Protein AF-A0A9N9NUX6-F1 (afdb_monomer_lite)

Organism: NCBI:txid1433469

Sequence (291 aa):
NVTDPDYLYHGVFEWDNCHKHFHFQHYGKFLFGQTAGHKVGFCLQTTWRYFNTEYTYLNTPYDTCAYQGISVGWGDDYVAGLGCQWIDITGLPAQTALLSDDLNPDGFLCEGSLVLNSSNAIQWELTNYTTSYGYPVSRAKCNFTKNWNSNNHDSINYILHNNLSFVTEPCTRGQSGPLRDCGFQVQNDIIECIPSENVTLGFYLEEYKQTPSVTVRICESSRALGGSTHCEYVYALAMTVVELSSTKSNPAKVTFQCPIARDNIESGGLYSILVAPTFIEDELVFVNIVK

Radius of gyration: 24.68 Å; chains: 1; bounding box: 58×43×76 Å

Structure (mmCIF, N/CA/C/O backbone):
data_AF-A0A9N9NUX6-F1
#
_entry.id   AF-A0A9N9NUX6-F1
#
loop_
_atom_site.group_PDB
_atom_site.id
_atom_site.type_symbol
_atom_site.label_atom_id
_atom_site.label_alt_id
_atom_site.label_comp_id
_atom_site.label_asym_id
_atom_site.label_entity_id
_atom_site.label_seq_id
_atom_site.pdbx_PDB_ins_code
_atom_site.Cartn_x
_atom_site.Cartn_y
_atom_site.Cartn_z
_atom_site.occupancy
_atom_site.B_iso_or_equiv
_atom_site.auth_seq_id
_atom_site.auth_comp_id
_atom_site.auth_asym_id
_atom_site.auth_atom_id
_atom_site.pdbx_PDB_model_num
ATOM 1 N N . ASN A 1 1 ? 8.714 7.221 -22.826 1.00 51.06 1 ASN A N 1
ATOM 2 C CA . ASN A 1 1 ? 7.696 8.275 -22.625 1.00 51.06 1 ASN A CA 1
ATOM 3 C C . ASN A 1 1 ? 6.388 7.754 -23.212 1.00 51.06 1 ASN A C 1
ATOM 5 O O . ASN A 1 1 ? 6.425 7.293 -24.338 1.00 51.06 1 ASN A O 1
ATOM 9 N N . VAL A 1 2 ? 5.262 7.762 -22.492 1.00 54.94 2 VAL A N 1
ATOM 10 C CA . VAL A 1 2 ? 3.976 7.209 -22.994 1.00 54.94 2 VAL A CA 1
ATOM 11 C C . VAL A 1 2 ? 3.448 7.966 -24.219 1.00 54.94 2 VAL A C 1
ATOM 13 O O . VAL A 1 2 ? 2.691 7.422 -25.011 1.00 54.94 2 VAL A O 1
ATOM 16 N N . THR A 1 3 ? 3.876 9.216 -24.405 1.00 53.50 3 THR A N 1
ATOM 17 C CA . THR A 1 3 ? 3.571 9.997 -25.616 1.00 53.50 3 THR A CA 1
ATOM 18 C C . THR A 1 3 ? 4.529 9.725 -26.775 1.00 53.50 3 THR A C 1
ATOM 20 O O . THR A 1 3 ? 4.290 10.206 -27.879 1.00 53.50 3 THR A O 1
ATOM 23 N N . ASP A 1 4 ? 5.594 8.952 -26.543 1.00 68.19 4 ASP A N 1
ATOM 24 C CA . ASP A 1 4 ? 6.479 8.472 -27.596 1.00 68.19 4 ASP A CA 1
ATOM 25 C C . ASP A 1 4 ? 5.887 7.175 -28.173 1.00 68.19 4 ASP A C 1
ATOM 27 O O . ASP A 1 4 ? 5.888 6.141 -27.489 1.00 68.19 4 ASP A O 1
ATOM 31 N N . PRO A 1 5 ? 5.339 7.217 -29.401 1.00 73.62 5 PRO A N 1
ATOM 32 C CA . PRO A 1 5 ? 4.668 6.072 -29.995 1.00 73.62 5 PRO A CA 1
ATOM 33 C C . PRO A 1 5 ? 5.595 4.859 -30.125 1.00 73.62 5 PRO A C 1
ATOM 35 O O . PRO A 1 5 ? 5.098 3.736 -30.074 1.00 73.62 5 PRO A O 1
ATOM 38 N N . ASP A 1 6 ? 6.916 5.048 -30.212 1.00 80.19 6 ASP A N 1
ATOM 39 C CA . ASP A 1 6 ? 7.863 3.939 -30.339 1.00 80.19 6 ASP A CA 1
ATOM 40 C C . ASP A 1 6 ? 7.809 3.021 -29.108 1.00 80.19 6 ASP A C 1
ATOM 42 O O . ASP A 1 6 ? 7.686 1.804 -29.238 1.00 80.19 6 ASP A O 1
ATOM 46 N N . TYR A 1 7 ? 7.790 3.583 -27.896 1.00 83.12 7 TYR A N 1
ATOM 47 C CA . TYR A 1 7 ? 7.717 2.781 -26.668 1.00 83.12 7 TYR A CA 1
ATOM 48 C C . TYR A 1 7 ? 6.388 2.019 -26.532 1.00 83.12 7 TYR A C 1
ATOM 50 O O . TYR A 1 7 ? 6.367 0.922 -25.967 1.00 83.12 7 TYR A O 1
ATOM 58 N N . LEU A 1 8 ? 5.289 2.572 -27.059 1.00 82.62 8 LEU A N 1
ATOM 59 C CA . LEU A 1 8 ? 3.995 1.884 -27.119 1.00 82.62 8 LEU A CA 1
ATOM 60 C C . LEU A 1 8 ? 4.019 0.735 -28.137 1.00 82.62 8 LEU A C 1
ATOM 62 O O . LEU A 1 8 ? 3.587 -0.369 -27.813 1.00 82.62 8 LEU A O 1
ATOM 66 N N . TYR A 1 9 ? 4.571 0.957 -29.336 1.00 86.25 9 TYR A N 1
ATOM 67 C CA . TYR A 1 9 ? 4.712 -0.089 -30.359 1.00 86.25 9 TYR A CA 1
ATOM 68 C C . TYR A 1 9 ? 5.601 -1.248 -29.909 1.00 86.25 9 TYR A C 1
ATOM 70 O O . TYR A 1 9 ? 5.401 -2.381 -30.342 1.00 86.25 9 TYR A O 1
ATOM 78 N N . HIS A 1 10 ? 6.563 -0.974 -29.030 1.00 91.50 10 HIS A N 1
ATOM 79 C CA . HIS A 1 10 ? 7.461 -1.980 -28.476 1.00 91.50 10 HIS A CA 1
ATOM 80 C C . HIS A 1 10 ? 6.936 -2.666 -27.208 1.00 91.50 10 HIS A C 1
ATOM 82 O O . HIS A 1 10 ? 7.640 -3.505 -26.649 1.00 91.50 10 HIS A O 1
ATOM 88 N N . GLY A 1 11 ? 5.707 -2.363 -26.775 1.00 89.19 11 GLY A N 1
ATOM 89 C CA . GLY A 1 11 ? 5.056 -3.045 -25.653 1.00 89.19 11 GLY A CA 1
ATOM 90 C C . GLY A 1 11 ? 5.678 -2.739 -24.289 1.00 89.19 11 GLY A C 1
ATOM 91 O O . GLY A 1 11 ? 5.511 -3.518 -23.360 1.00 89.19 11 GLY A O 1
ATOM 92 N N . VAL A 1 12 ? 6.408 -1.625 -24.162 1.00 90.75 12 VAL A N 1
ATOM 93 C CA . VAL A 1 12 ? 7.060 -1.223 -22.902 1.00 90.75 12 VAL A CA 1
ATOM 94 C C . VAL A 1 12 ? 6.056 -0.615 -21.919 1.00 90.75 12 VAL A C 1
ATOM 96 O O . VAL A 1 12 ? 6.235 -0.704 -20.705 1.00 90.75 12 VAL A O 1
ATOM 99 N N . PHE A 1 13 ? 4.995 0.004 -22.441 1.00 90.88 13 PHE A N 1
ATOM 100 C CA . PHE A 1 13 ? 3.905 0.556 -21.646 1.00 90.88 13 PHE A CA 1
ATOM 101 C C . PHE A 1 13 ? 2.611 -0.220 -21.870 1.00 90.88 13 PHE A C 1
ATOM 103 O O . PHE A 1 13 ? 2.234 -0.491 -23.009 1.00 90.88 13 PHE A O 1
ATOM 110 N N . GLU A 1 14 ? 1.886 -0.489 -20.788 1.00 89.38 14 GLU A N 1
ATOM 111 C CA . GLU A 1 14 ? 0.564 -1.120 -20.829 1.00 89.38 14 GLU A CA 1
ATOM 112 C C . GLU A 1 14 ? -0.450 -0.332 -20.007 1.00 89.38 14 GLU A C 1
ATOM 114 O O . GLU A 1 14 ? -0.099 0.307 -19.018 1.00 89.38 14 GLU A O 1
ATOM 119 N N . TRP A 1 15 ? -1.714 -0.347 -20.430 1.00 88.00 15 TRP A N 1
ATOM 120 C CA . TRP A 1 15 ? -2.787 0.315 -19.697 1.00 88.00 15 TRP A CA 1
ATOM 121 C C . TRP A 1 15 ? -3.126 -0.455 -18.421 1.00 88.00 15 TRP A C 1
ATOM 123 O O . TRP A 1 15 ? -3.526 -1.618 -18.488 1.00 88.00 15 TRP A O 1
ATOM 133 N N . ASP A 1 16 ? -3.043 0.218 -17.276 1.00 85.44 16 ASP A N 1
ATOM 134 C CA . ASP A 1 16 ? -3.438 -0.351 -15.999 1.00 85.44 16 ASP A CA 1
ATOM 135 C C . ASP A 1 16 ? -4.881 0.026 -15.643 1.00 85.44 16 ASP A C 1
ATOM 137 O O . ASP A 1 16 ? -5.254 1.194 -15.482 1.00 85.44 16 ASP A O 1
ATOM 141 N N . ASN A 1 17 ? -5.722 -0.996 -15.491 1.00 82.81 17 ASN A N 1
ATOM 142 C CA . ASN A 1 17 ? -7.134 -0.808 -15.178 1.00 82.81 17 ASN A CA 1
ATOM 143 C C . ASN A 1 17 ? -7.382 -0.372 -13.732 1.00 82.81 17 ASN A C 1
ATOM 145 O O . ASN A 1 17 ? -8.470 0.142 -13.461 1.00 82.81 17 ASN A O 1
ATOM 149 N N . CYS A 1 18 ? -6.423 -0.566 -12.829 1.00 82.00 18 CYS A N 1
ATOM 150 C CA . CYS A 1 18 ? -6.548 -0.192 -11.425 1.00 82.00 18 CYS A CA 1
ATOM 151 C C . CYS A 1 18 ? -6.360 1.320 -11.241 1.00 82.00 18 CYS A C 1
ATOM 153 O O . CYS A 1 18 ? -7.211 1.987 -10.657 1.00 82.00 18 CYS A O 1
ATOM 155 N N . HIS A 1 19 ? -5.309 1.881 -11.838 1.00 83.31 19 HIS A N 1
ATOM 156 C CA . HIS A 1 19 ? -4.936 3.289 -11.712 1.00 83.31 19 HIS A CA 1
ATOM 157 C C . HIS A 1 19 ? -5.377 4.169 -12.886 1.00 83.31 19 HIS A C 1
ATOM 159 O O . HIS A 1 19 ? -5.198 5.386 -12.840 1.00 83.31 19 HIS A O 1
ATOM 165 N N . LYS A 1 20 ? -5.979 3.575 -13.925 1.00 88.44 20 LYS A N 1
ATOM 166 C CA . LYS A 1 20 ? -6.542 4.280 -15.089 1.00 88.44 20 LYS A CA 1
ATOM 167 C C . LYS A 1 20 ? -5.509 5.142 -15.827 1.00 88.44 20 LYS A C 1
ATOM 169 O O . LYS A 1 20 ? -5.809 6.261 -16.241 1.00 88.44 20 LYS A O 1
ATOM 174 N N . HIS A 1 21 ? -4.298 4.615 -15.993 1.00 88.56 21 HIS A N 1
ATOM 175 C CA . HIS A 1 21 ? -3.239 5.214 -16.805 1.00 88.56 21 HIS A CA 1
ATOM 176 C C . HIS A 1 21 ? -2.237 4.147 -17.275 1.00 88.56 21 HIS A C 1
ATOM 178 O O . HIS A 1 21 ? -2.283 3.001 -16.834 1.00 88.56 21 HIS A O 1
ATOM 184 N N . PHE A 1 22 ? -1.337 4.507 -18.192 1.00 89.81 22 PHE A N 1
ATOM 185 C CA . PHE A 1 22 ? -0.298 3.595 -18.680 1.00 89.81 22 PHE A CA 1
ATOM 186 C C . PHE A 1 22 ? 0.820 3.398 -17.656 1.00 89.81 22 PHE A C 1
ATOM 188 O O . PHE A 1 22 ? 1.251 4.350 -17.014 1.00 89.81 22 PHE A O 1
ATOM 195 N N . HIS A 1 23 ? 1.338 2.182 -17.557 1.00 91.25 23 HIS A N 1
ATOM 196 C CA . HIS A 1 23 ? 2.469 1.807 -16.715 1.00 91.25 23 HIS A CA 1
ATOM 197 C C . HIS A 1 23 ? 3.624 1.314 -17.563 1.00 91.25 23 HIS A C 1
ATOM 199 O O . HIS A 1 23 ? 3.423 0.484 -18.448 1.00 91.25 23 HIS A O 1
ATOM 205 N N . PHE A 1 24 ? 4.823 1.792 -17.249 1.00 91.69 24 PHE A N 1
ATOM 206 C CA . PHE A 1 24 ? 6.077 1.195 -17.674 1.00 91.69 24 PHE A CA 1
ATOM 207 C C . PHE A 1 24 ? 6.201 -0.184 -17.029 1.00 91.69 24 PHE A C 1
ATOM 209 O O . PHE A 1 24 ? 6.221 -0.281 -15.803 1.00 91.69 24 PHE A O 1
ATOM 216 N N . GLN A 1 25 ? 6.255 -1.238 -17.835 1.00 90.75 25 GLN A N 1
ATOM 217 C CA . GLN A 1 25 ? 6.406 -2.612 -17.356 1.00 90.75 25 GLN A CA 1
ATOM 218 C C . GLN A 1 25 ? 7.870 -2.929 -17.043 1.00 90.75 25 GLN A C 1
ATOM 220 O O . GLN A 1 25 ? 8.772 -2.238 -17.509 1.00 90.75 25 GLN A O 1
ATOM 225 N N . HIS A 1 26 ? 8.116 -3.993 -16.275 1.00 90.12 26 HIS A N 1
ATOM 226 C CA . HIS A 1 26 ? 9.471 -4.412 -15.880 1.00 90.12 26 HIS A CA 1
ATOM 227 C C . HIS A 1 26 ? 10.230 -3.360 -15.050 1.00 90.12 26 HIS A C 1
ATOM 229 O O . HIS A 1 26 ? 11.461 -3.306 -15.066 1.00 90.12 26 HIS A O 1
ATOM 235 N N . TYR A 1 27 ? 9.494 -2.512 -14.325 1.00 90.69 27 TYR A N 1
ATOM 236 C CA . TYR A 1 27 ? 10.073 -1.461 -13.491 1.00 90.69 27 TYR A CA 1
ATOM 237 C C . TYR A 1 27 ? 10.791 -2.037 -12.273 1.00 90.69 27 TYR A C 1
ATOM 239 O O . TYR A 1 27 ? 11.891 -1.612 -11.938 1.00 90.69 27 TYR A O 1
ATOM 247 N N . GLY A 1 28 ? 10.170 -3.014 -11.615 1.00 91.00 28 GLY A N 1
ATOM 248 C CA . GLY A 1 28 ? 10.716 -3.615 -10.413 1.00 91.00 28 GLY A CA 1
ATOM 249 C C . GLY A 1 28 ? 10.040 -4.928 -10.055 1.00 91.00 28 GLY A C 1
ATOM 250 O O . GLY A 1 28 ? 8.954 -5.253 -10.543 1.00 91.00 28 GLY A O 1
ATOM 251 N N . LYS A 1 29 ? 10.706 -5.686 -9.194 1.00 91.81 29 LYS A N 1
ATOM 252 C CA . LYS A 1 29 ? 10.248 -6.957 -8.653 1.00 91.81 29 LYS A CA 1
ATOM 253 C C . LYS A 1 29 ? 10.302 -6.882 -7.135 1.00 91.81 29 LYS A C 1
ATOM 255 O O . LYS A 1 29 ? 11.351 -6.606 -6.574 1.00 91.81 29 LYS A O 1
ATOM 260 N N . PHE A 1 30 ? 9.182 -7.175 -6.488 1.00 92.38 30 PHE A N 1
ATOM 261 C CA . PHE A 1 30 ? 9.053 -7.162 -5.031 1.00 92.38 30 PHE A CA 1
ATOM 262 C C . PHE A 1 30 ? 8.797 -8.582 -4.539 1.00 92.38 30 PHE A C 1
ATOM 264 O O . PHE A 1 30 ? 7.998 -9.306 -5.141 1.00 92.38 30 PHE A O 1
ATOM 271 N N . LEU A 1 31 ? 9.484 -8.999 -3.478 1.00 94.38 31 LEU A N 1
ATOM 272 C CA . LEU A 1 31 ? 9.431 -10.367 -2.969 1.00 94.38 31 LEU A CA 1
ATOM 273 C C . LEU A 1 31 ? 9.352 -10.399 -1.448 1.00 94.38 31 LEU A C 1
ATOM 275 O O . LEU A 1 31 ? 10.062 -9.665 -0.772 1.00 94.38 31 LEU A O 1
ATOM 279 N N . PHE A 1 32 ? 8.548 -11.320 -0.920 1.00 95.38 32 PHE A N 1
ATOM 280 C CA . PHE A 1 32 ? 8.656 -11.793 0.456 1.00 95.38 32 PHE A CA 1
ATOM 281 C C . PHE A 1 32 ? 9.041 -13.274 0.432 1.00 95.38 32 PHE A C 1
ATOM 283 O O . PHE A 1 32 ? 8.224 -14.149 0.132 1.00 95.38 32 PHE A O 1
ATOM 290 N N . GLY A 1 33 ? 10.316 -13.569 0.684 1.00 94.94 33 GLY A N 1
ATOM 291 C CA . GLY A 1 33 ? 10.898 -14.877 0.406 1.00 94.94 33 GLY A CA 1
ATOM 292 C C . GLY A 1 33 ? 10.730 -15.233 -1.073 1.00 94.94 33 GLY A C 1
ATOM 293 O O . GLY A 1 33 ? 11.305 -14.584 -1.939 1.00 94.94 33 GLY A O 1
ATOM 294 N N . GLN A 1 34 ? 9.915 -16.250 -1.358 1.00 93.00 34 GLN A N 1
ATOM 295 C CA . GLN A 1 34 ? 9.610 -16.689 -2.727 1.00 93.00 34 GLN A CA 1
ATOM 296 C C . GLN A 1 34 ? 8.271 -16.150 -3.255 1.00 93.00 34 GLN A C 1
ATOM 298 O O . GLN A 1 34 ? 7.921 -16.404 -4.408 1.00 93.00 34 GLN A O 1
ATOM 303 N N . THR A 1 35 ? 7.512 -15.431 -2.427 1.00 93.94 35 THR A N 1
ATOM 304 C CA . THR A 1 35 ? 6.205 -14.887 -2.794 1.00 93.94 35 THR A CA 1
ATOM 305 C C . THR A 1 35 ? 6.390 -13.583 -3.554 1.00 93.94 35 THR A C 1
ATOM 307 O O . THR A 1 35 ? 6.938 -12.622 -3.016 1.00 93.94 35 THR A O 1
ATOM 310 N N . ALA A 1 36 ? 5.939 -13.553 -4.808 1.00 91.75 36 ALA A N 1
ATOM 311 C CA . ALA A 1 36 ? 6.022 -12.377 -5.665 1.00 91.75 36 ALA A CA 1
ATOM 312 C C . ALA A 1 36 ? 4.922 -11.360 -5.359 1.00 91.75 36 ALA A C 1
ATOM 314 O O . ALA A 1 36 ? 3.764 -11.715 -5.138 1.00 91.75 36 ALA A O 1
ATOM 315 N N . GLY A 1 37 ? 5.303 -10.087 -5.386 1.00 87.81 37 GLY A N 1
ATOM 316 C CA . GLY A 1 37 ? 4.381 -8.970 -5.325 1.00 87.81 37 GLY A CA 1
ATOM 317 C C . GLY A 1 37 ? 3.526 -8.833 -6.575 1.00 87.81 37 GLY A C 1
ATOM 318 O O . GLY A 1 37 ? 3.927 -9.163 -7.692 1.00 87.81 37 GLY A O 1
ATOM 319 N N . HIS A 1 38 ? 2.339 -8.294 -6.359 1.00 77.50 38 HIS A N 1
ATOM 320 C CA . HIS A 1 38 ? 1.463 -7.761 -7.377 1.00 77.50 38 HIS A CA 1
ATOM 321 C C . HIS A 1 38 ? 1.889 -6.313 -7.681 1.00 77.50 38 HIS A C 1
ATOM 323 O O . HIS A 1 38 ? 2.152 -5.551 -6.748 1.00 77.50 38 HIS A O 1
ATOM 329 N N . LYS A 1 39 ? 1.931 -5.956 -8.977 1.00 69.88 39 LYS A N 1
ATOM 330 C CA . LYS A 1 39 ? 2.459 -4.706 -9.583 1.00 69.88 39 LYS A CA 1
ATOM 331 C C . LYS A 1 39 ? 3.966 -4.699 -9.849 1.00 69.88 39 LYS A C 1
ATOM 333 O O . LYS A 1 39 ? 4.785 -4.345 -9.010 1.00 69.88 39 LYS A O 1
ATOM 338 N N . VAL A 1 40 ? 4.292 -5.032 -11.094 1.00 70.00 40 VAL A N 1
ATOM 339 C CA . VAL A 1 40 ? 5.639 -4.938 -11.687 1.00 70.00 40 VAL A CA 1
ATOM 340 C C . VAL A 1 40 ? 5.780 -3.740 -12.636 1.00 70.00 40 VAL A C 1
ATOM 342 O O . VAL A 1 40 ? 6.860 -3.492 -13.176 1.00 70.00 40 VAL A O 1
ATOM 345 N N . GLY A 1 41 ? 4.680 -3.008 -12.849 1.00 77.75 41 GLY A N 1
ATOM 346 C CA . GLY A 1 41 ? 4.607 -1.842 -13.716 1.00 77.75 41 GLY A CA 1
ATOM 347 C C . GLY A 1 41 ? 4.169 -0.588 -12.965 1.0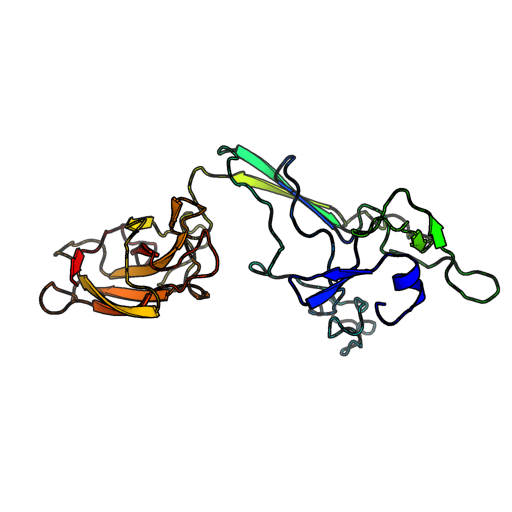0 77.75 41 GLY A C 1
ATOM 348 O O . GLY A 1 41 ? 3.333 -0.652 -12.063 1.00 77.75 41 GLY A O 1
ATOM 349 N N . PHE A 1 42 ? 4.770 0.543 -13.326 1.00 87.44 42 PHE A N 1
ATOM 350 C CA . PHE A 1 42 ? 4.582 1.824 -12.648 1.00 87.44 42 PHE A CA 1
ATOM 351 C C . PHE A 1 42 ? 4.453 2.948 -13.664 1.00 87.44 42 PHE A C 1
ATOM 353 O O . PHE A 1 42 ? 5.048 2.912 -14.740 1.00 87.44 42 PHE A O 1
ATOM 360 N N . CYS A 1 43 ? 3.673 3.966 -13.329 1.00 90.38 43 CYS A N 1
ATOM 361 C CA . CYS A 1 43 ? 3.816 5.241 -14.007 1.00 90.38 43 CYS A CA 1
ATOM 362 C C . CYS A 1 43 ? 5.156 5.856 -13.589 1.00 90.38 43 CYS A C 1
ATOM 364 O O . CYS A 1 43 ? 5.434 5.894 -12.399 1.00 90.38 43 CYS A O 1
ATOM 366 N N . LEU A 1 44 ? 5.965 6.323 -14.540 1.00 91.75 44 LEU A N 1
ATOM 367 C CA . LEU A 1 44 ? 7.201 7.039 -14.220 1.00 91.75 44 LEU A CA 1
ATOM 368 C C . LEU A 1 44 ? 6.881 8.519 -14.025 1.00 91.75 44 LEU A C 1
ATOM 370 O O . LEU A 1 44 ? 6.629 9.222 -15.010 1.00 91.75 44 LEU A O 1
ATOM 374 N N . GLN A 1 45 ? 6.878 8.976 -12.779 1.00 91.19 45 GLN A N 1
ATOM 375 C CA . GLN A 1 45 ? 6.611 10.362 -12.412 1.00 91.19 45 GLN A CA 1
ATOM 376 C C . GLN A 1 45 ? 7.764 10.939 -11.583 1.00 91.19 45 GLN A C 1
ATOM 378 O O . GLN A 1 45 ? 8.412 10.274 -10.791 1.00 91.19 45 GLN A O 1
ATOM 383 N N . THR A 1 46 ? 8.015 12.230 -11.724 1.00 91.81 46 THR A N 1
ATOM 384 C CA . THR A 1 46 ? 8.893 12.974 -10.828 1.00 91.81 46 THR A CA 1
ATOM 385 C C . THR A 1 46 ? 8.073 13.512 -9.650 1.00 91.81 46 THR A C 1
ATOM 387 O O . THR A 1 46 ? 7.300 14.457 -9.826 1.00 91.81 46 THR A O 1
ATOM 390 N N . THR A 1 47 ? 8.245 12.955 -8.447 1.00 91.00 47 THR A N 1
ATOM 391 C CA . THR A 1 47 ? 7.477 13.348 -7.247 1.00 91.00 47 THR A CA 1
ATOM 392 C C . THR A 1 47 ? 8.295 14.143 -6.234 1.00 91.00 47 THR A C 1
ATOM 394 O O . THR A 1 47 ? 7.822 15.165 -5.738 1.00 91.00 47 THR A O 1
ATOM 397 N N . TRP A 1 48 ? 9.526 13.715 -5.929 1.00 90.38 48 TRP A N 1
ATOM 398 C CA . TRP A 1 48 ? 10.342 14.325 -4.873 1.00 90.38 48 TRP A CA 1
ATOM 399 C C . TRP A 1 48 ? 11.749 14.656 -5.336 1.00 90.38 48 TRP A C 1
ATOM 401 O O . TRP A 1 48 ? 12.392 13.907 -6.067 1.00 90.38 48 TRP A 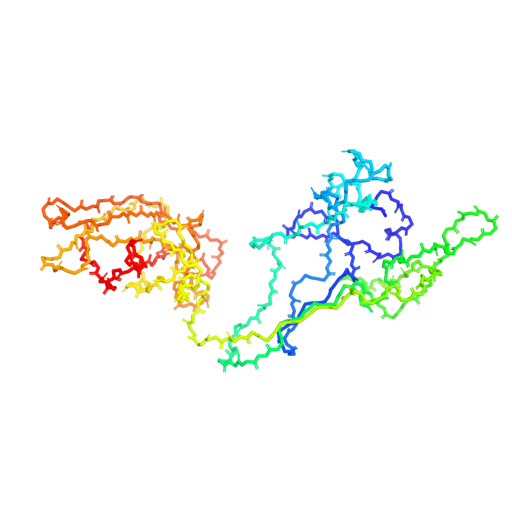O 1
ATOM 411 N N . ARG A 1 49 ? 12.241 15.815 -4.894 1.00 91.62 49 ARG A N 1
ATOM 412 C CA . ARG A 1 49 ? 13.579 16.295 -5.228 1.00 91.62 49 ARG A CA 1
ATOM 413 C C . ARG A 1 49 ? 14.566 15.890 -4.141 1.00 91.62 49 ARG A C 1
ATOM 415 O O . ARG A 1 49 ? 14.604 16.511 -3.082 1.00 91.62 49 ARG A O 1
ATOM 422 N N . TYR A 1 50 ? 15.389 14.892 -4.433 1.00 91.38 50 TYR A N 1
ATOM 423 C CA . TYR A 1 50 ? 16.371 14.354 -3.489 1.00 91.38 50 TYR A CA 1
ATOM 424 C C . TYR A 1 50 ? 17.695 15.113 -3.481 1.00 91.38 50 TYR A C 1
ATOM 426 O O . TYR A 1 50 ? 18.377 15.170 -2.460 1.00 91.38 50 TYR A O 1
ATOM 434 N N . PHE A 1 51 ? 18.049 15.742 -4.602 1.00 91.75 51 PHE A N 1
ATOM 435 C CA . PHE A 1 51 ? 19.291 16.493 -4.736 1.00 91.75 51 PHE A CA 1
ATOM 436 C C . PHE A 1 51 ? 19.010 17.972 -4.977 1.00 91.75 51 PHE A C 1
ATOM 438 O O . PHE A 1 51 ? 18.206 18.341 -5.826 1.00 91.75 51 PHE A O 1
ATOM 445 N N . ASN A 1 52 ? 19.719 18.844 -4.266 1.00 87.69 52 ASN A N 1
ATOM 446 C CA . ASN A 1 52 ? 19.647 20.286 -4.480 1.00 87.69 52 ASN A CA 1
ATOM 447 C C . ASN A 1 52 ? 20.986 20.802 -5.011 1.00 87.69 52 ASN A C 1
ATOM 449 O O . ASN A 1 52 ? 21.779 21.372 -4.266 1.00 87.69 52 ASN A O 1
ATOM 453 N N . THR A 1 53 ? 21.243 20.547 -6.294 1.00 89.56 53 THR A N 1
ATOM 454 C CA . THR A 1 53 ? 22.458 20.986 -6.997 1.00 89.56 53 THR A CA 1
ATOM 455 C C . THR A 1 53 ? 22.096 21.870 -8.186 1.00 89.56 53 THR A C 1
ATOM 457 O O . THR A 1 53 ? 20.943 21.897 -8.612 1.00 89.56 53 THR A O 1
ATOM 460 N N . GLU A 1 54 ? 23.083 22.556 -8.762 1.00 89.00 54 GLU A N 1
ATOM 461 C CA . GLU A 1 54 ? 22.924 23.339 -9.999 1.00 89.00 54 GLU A CA 1
ATOM 462 C C . GLU A 1 54 ? 22.481 22.502 -11.215 1.00 89.00 54 GLU A C 1
ATOM 464 O O . GLU A 1 54 ? 21.925 23.050 -12.163 1.00 89.00 54 GLU A O 1
ATOM 469 N N . TYR A 1 55 ? 22.666 21.179 -11.165 1.00 86.31 55 TYR A N 1
ATOM 470 C CA . TYR A 1 55 ? 22.229 20.234 -12.197 1.00 86.31 55 TYR A CA 1
ATOM 471 C C . TYR A 1 55 ? 20.817 19.684 -11.955 1.00 86.31 55 TYR A C 1
ATOM 473 O O . TYR A 1 55 ? 20.281 18.978 -12.809 1.00 86.31 55 TYR A O 1
ATOM 481 N N . THR A 1 56 ? 20.199 20.003 -10.812 1.00 91.12 56 THR A N 1
ATOM 482 C CA . THR A 1 56 ? 18.833 19.581 -10.492 1.00 91.12 56 THR A CA 1
ATOM 483 C C . THR A 1 56 ? 17.859 20.726 -10.743 1.00 91.12 56 THR A C 1
ATOM 485 O O . THR A 1 56 ? 17.691 21.613 -9.900 1.00 91.12 56 THR A O 1
ATOM 488 N N . TYR A 1 57 ? 17.174 20.690 -11.886 1.00 88.38 57 TYR A N 1
ATOM 489 C CA . TYR A 1 57 ? 16.132 21.664 -12.209 1.00 88.38 57 TYR A CA 1
ATOM 490 C C . TYR A 1 57 ? 15.027 21.689 -11.141 1.00 88.38 57 TYR A C 1
ATOM 492 O O . TYR A 1 57 ? 14.668 20.660 -10.566 1.00 88.38 57 TYR A O 1
ATOM 500 N N . LEU A 1 58 ? 14.492 22.885 -10.872 1.00 89.12 58 LEU A N 1
ATOM 501 C CA . LEU A 1 58 ? 13.412 23.102 -9.898 1.00 89.12 58 LEU A CA 1
ATOM 502 C C . LEU A 1 58 ? 12.042 22.655 -10.415 1.00 89.12 58 LEU A C 1
ATOM 504 O O . LEU A 1 58 ? 11.120 22.469 -9.628 1.00 89.12 58 LEU A O 1
ATOM 508 N N . ASN A 1 59 ? 11.915 22.507 -11.727 1.00 89.38 59 ASN A N 1
ATOM 509 C CA . ASN A 1 59 ? 10.722 22.054 -12.411 1.00 89.38 59 ASN A CA 1
ATOM 510 C C . ASN A 1 59 ? 11.028 20.799 -13.232 1.00 89.38 59 ASN A C 1
ATOM 512 O O . ASN A 1 59 ? 12.155 20.561 -13.666 1.00 89.38 59 ASN A O 1
ATOM 516 N N . THR A 1 60 ? 9.986 20.014 -13.457 1.00 89.94 60 THR A N 1
ATOM 517 C CA . THR A 1 60 ? 10.015 18.766 -14.214 1.00 89.94 60 THR A CA 1
ATOM 518 C C . THR A 1 60 ? 8.843 18.776 -15.195 1.00 89.94 60 THR A C 1
ATOM 520 O O . THR A 1 60 ? 7.765 19.242 -14.830 1.00 89.94 60 THR A O 1
ATOM 523 N N . PRO A 1 61 ? 9.016 18.289 -16.433 1.00 89.00 61 PRO A N 1
ATOM 524 C CA . PRO A 1 61 ? 7.892 18.050 -17.333 1.00 89.00 61 PRO A CA 1
ATOM 525 C C . PRO A 1 61 ? 7.140 16.749 -17.002 1.00 89.00 61 PRO A C 1
ATOM 527 O O . PRO A 1 61 ? 6.088 16.499 -17.576 1.00 89.00 61 PRO A O 1
ATOM 530 N N . TYR A 1 62 ? 7.693 15.911 -16.120 1.00 91.69 62 TYR A N 1
ATOM 531 C CA . TYR A 1 62 ? 7.169 14.596 -15.752 1.00 91.69 62 TYR A CA 1
ATOM 532 C C . TYR A 1 62 ? 6.407 14.627 -14.420 1.00 91.69 62 TYR A C 1
ATOM 534 O O . TYR A 1 62 ? 6.619 13.785 -13.557 1.00 91.69 62 TYR A O 1
ATOM 542 N N . ASP A 1 63 ? 5.587 15.646 -14.185 1.00 87.88 63 ASP A N 1
ATOM 543 C CA . ASP A 1 63 ? 4.829 15.824 -12.936 1.00 87.88 63 ASP A CA 1
ATOM 544 C C . ASP A 1 63 ? 3.503 15.039 -12.901 1.00 87.88 63 ASP A C 1
ATOM 546 O O . ASP A 1 63 ? 2.799 15.055 -11.892 1.00 87.88 63 ASP A O 1
ATOM 550 N N . THR A 1 64 ? 3.161 14.336 -13.987 1.00 88.31 64 THR A N 1
ATOM 551 C CA . THR A 1 64 ? 1.957 13.505 -14.108 1.00 88.31 64 THR A CA 1
ATOM 552 C C . THR A 1 64 ? 2.219 12.237 -14.922 1.00 88.31 64 THR A C 1
ATOM 554 O O . THR A 1 64 ? 3.132 12.173 -15.744 1.00 88.31 64 THR A O 1
ATOM 557 N N . CYS A 1 65 ? 1.323 11.256 -14.809 1.00 88.44 65 CYS A N 1
ATOM 558 C CA . CYS A 1 65 ? 1.371 10.02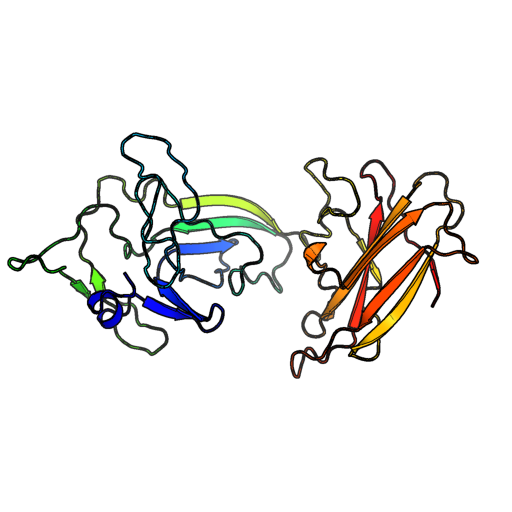5 -15.605 1.00 88.44 65 CYS A CA 1
ATOM 559 C C . CYS A 1 65 ? 1.025 10.181 -17.092 1.00 88.44 65 CYS A C 1
ATOM 561 O O . CYS A 1 65 ? 1.101 9.199 -17.836 1.00 88.44 65 CYS A O 1
ATOM 563 N N . ALA A 1 66 ? 0.642 11.383 -17.537 1.00 85.75 66 ALA A N 1
ATOM 564 C CA . ALA A 1 66 ? 0.364 11.664 -18.944 1.00 85.75 66 ALA A CA 1
ATOM 565 C C . ALA A 1 66 ? 1.653 11.803 -19.770 1.00 85.75 66 ALA A C 1
ATOM 567 O O . ALA A 1 66 ? 1.682 11.421 -20.939 1.00 85.75 66 ALA A O 1
ATOM 568 N N . TYR A 1 67 ? 2.723 12.314 -19.156 1.00 87.38 67 TYR A N 1
ATOM 569 C CA . TYR A 1 67 ? 4.034 12.482 -19.774 1.00 87.38 67 TYR A CA 1
ATOM 570 C C . TYR A 1 67 ? 5.092 11.920 -18.828 1.00 87.38 67 TYR A C 1
ATOM 572 O O . TYR A 1 67 ? 5.500 12.574 -17.877 1.00 87.38 67 TYR A O 1
ATOM 580 N N . GLN A 1 68 ? 5.491 10.671 -19.067 1.00 90.94 68 GLN A N 1
ATOM 581 C CA . GLN A 1 68 ? 6.240 9.895 -18.079 1.00 90.94 68 GLN A CA 1
ATOM 582 C C . GLN A 1 68 ? 7.753 9.964 -18.253 1.00 90.94 68 GLN A C 1
ATOM 584 O O . GLN A 1 68 ? 8.273 9.852 -19.371 1.00 90.94 68 GLN A O 1
ATOM 589 N N . GLY A 1 69 ? 8.431 10.059 -17.115 1.00 91.12 69 GLY A N 1
ATOM 590 C CA . GLY A 1 69 ? 9.875 10.089 -16.946 1.00 91.12 69 GLY A CA 1
ATOM 591 C C . GLY A 1 69 ? 10.241 10.476 -15.513 1.00 91.12 69 GLY A C 1
ATOM 592 O O . GLY A 1 69 ? 9.393 10.901 -14.737 1.00 91.12 69 GLY A O 1
ATOM 593 N N . ILE A 1 70 ? 11.519 10.341 -15.168 1.00 91.81 70 ILE A N 1
ATOM 594 C CA . ILE A 1 70 ? 12.057 10.788 -13.880 1.00 91.81 70 ILE A CA 1
ATOM 595 C C . ILE A 1 70 ? 13.172 11.785 -14.184 1.00 91.81 70 ILE A C 1
ATOM 597 O O . ILE A 1 70 ? 14.091 11.501 -14.956 1.00 91.81 70 ILE A O 1
ATOM 601 N N . SER A 1 71 ? 13.067 12.991 -13.634 1.00 92.31 71 SER A N 1
ATOM 602 C CA . SER A 1 71 ? 14.055 14.048 -13.845 1.00 92.31 71 SER A CA 1
ATOM 603 C C . SER A 1 71 ? 15.336 13.785 -13.061 1.00 92.31 71 SER A C 1
ATOM 605 O O . SER A 1 71 ? 15.311 13.315 -11.927 1.00 92.31 71 SER A O 1
ATOM 607 N N . VAL A 1 72 ? 16.476 14.170 -13.641 1.00 91.00 72 VAL A N 1
ATOM 608 C CA . VAL A 1 72 ? 17.783 14.087 -12.974 1.00 91.00 72 VAL A CA 1
ATOM 609 C C . VAL A 1 72 ? 17.739 14.825 -11.634 1.00 91.00 72 VAL A C 1
ATOM 611 O O . VAL A 1 72 ? 17.342 15.987 -11.577 1.00 91.00 72 VAL A O 1
ATOM 614 N N . GLY A 1 73 ? 18.159 14.147 -10.564 1.00 91.81 73 GLY A N 1
ATOM 615 C CA . GLY A 1 73 ? 18.186 14.690 -9.203 1.00 91.81 73 GLY A CA 1
ATOM 616 C C . GLY A 1 73 ? 16.861 14.583 -8.431 1.00 91.81 73 GLY A C 1
ATOM 617 O O . GLY A 1 73 ? 16.786 15.046 -7.289 1.00 91.81 73 GLY A O 1
ATOM 618 N N . TRP A 1 74 ? 15.844 13.968 -9.033 1.00 93.75 74 TRP A N 1
ATOM 619 C CA . TRP A 1 74 ? 14.554 13.658 -8.423 1.00 93.75 74 TRP A CA 1
ATOM 620 C C . TRP A 1 74 ? 14.329 12.142 -8.343 1.00 93.75 74 TRP A C 1
ATOM 622 O O . TRP A 1 74 ? 15.118 11.370 -8.884 1.00 93.75 74 TRP A O 1
ATOM 632 N N . GLY A 1 75 ? 13.257 11.726 -7.672 1.00 91.88 75 GLY A N 1
ATOM 633 C CA . GLY A 1 75 ? 12.772 10.350 -7.678 1.00 91.88 75 GLY A CA 1
ATOM 634 C C . GLY A 1 75 ? 11.252 10.262 -7.774 1.00 91.88 75 GLY A C 1
ATOM 635 O O . GLY A 1 75 ? 10.555 11.286 -7.775 1.00 91.88 75 GLY A O 1
ATOM 636 N N . ASP A 1 76 ? 10.798 9.020 -7.898 1.00 91.50 76 ASP A N 1
ATOM 637 C CA . ASP A 1 76 ? 9.409 8.605 -8.072 1.00 91.50 76 ASP A CA 1
ATOM 638 C C . ASP A 1 76 ? 8.969 7.778 -6.858 1.00 91.50 76 ASP A C 1
ATOM 640 O O . ASP A 1 76 ? 9.338 6.610 -6.711 1.00 91.50 76 ASP A O 1
ATOM 644 N N . ASP A 1 77 ? 8.236 8.408 -5.948 1.00 88.25 77 ASP A N 1
ATOM 645 C CA . ASP A 1 77 ? 7.890 7.830 -4.657 1.00 88.25 77 ASP A CA 1
ATOM 646 C C . ASP A 1 77 ? 6.475 7.273 -4.687 1.00 88.25 77 ASP A C 1
ATOM 648 O O . ASP A 1 77 ? 5.481 8.004 -4.745 1.00 88.25 77 ASP A O 1
ATOM 652 N N . TYR A 1 78 ? 6.390 5.959 -4.525 1.00 83.69 78 TYR A N 1
ATOM 653 C CA . TYR A 1 78 ? 5.133 5.256 -4.340 1.00 83.69 78 TYR A CA 1
ATOM 654 C C . TYR A 1 78 ? 4.900 5.000 -2.852 1.00 83.69 78 TYR A C 1
ATOM 656 O O . TYR A 1 78 ? 5.625 4.239 -2.213 1.00 83.69 78 TYR A O 1
ATOM 664 N N . VAL A 1 79 ? 3.877 5.646 -2.295 1.00 77.25 79 VAL A N 1
ATOM 665 C CA . VAL A 1 79 ? 3.507 5.502 -0.881 1.00 77.25 79 VAL A CA 1
ATOM 666 C C . VAL A 1 79 ? 2.747 4.199 -0.617 1.00 77.25 79 VAL A C 1
ATOM 668 O O . VAL A 1 79 ? 2.114 3.628 -1.508 1.00 77.25 79 VAL A O 1
ATOM 671 N N . ALA A 1 80 ? 2.781 3.739 0.635 1.00 75.56 80 ALA A N 1
ATOM 672 C CA . ALA A 1 80 ? 1.943 2.633 1.087 1.00 75.56 80 ALA A CA 1
ATOM 673 C C . ALA A 1 80 ? 0.447 2.955 0.901 1.00 75.56 80 ALA A C 1
ATOM 675 O O . ALA A 1 80 ? 0.036 4.115 0.948 1.00 75.56 80 ALA A O 1
ATOM 676 N N . GLY A 1 81 ? -0.364 1.920 0.671 1.00 70.19 81 GLY A N 1
ATOM 677 C CA . GLY A 1 81 ? -1.807 2.058 0.445 1.00 70.19 81 GLY A CA 1
ATOM 678 C C . GLY A 1 81 ? -2.202 2.392 -0.997 1.00 70.19 81 GLY A C 1
ATOM 679 O O . GLY A 1 81 ? -3.394 2.469 -1.297 1.00 70.19 81 GLY A O 1
ATOM 680 N N . LEU A 1 82 ? -1.239 2.552 -1.914 1.00 75.25 82 LEU A N 1
ATOM 681 C CA . LEU A 1 82 ? -1.550 2.642 -3.337 1.00 75.25 82 LEU A CA 1
ATOM 682 C C . LEU A 1 82 ? -2.183 1.341 -3.835 1.00 75.25 82 LEU A C 1
ATOM 684 O O . LEU A 1 82 ? -1.732 0.235 -3.531 1.00 75.25 82 LEU A O 1
ATOM 688 N N . GLY A 1 83 ? -3.237 1.498 -4.635 1.00 75.19 83 GLY A N 1
ATOM 689 C CA . GLY A 1 83 ? -3.958 0.383 -5.227 1.00 75.19 83 GLY A CA 1
ATOM 690 C C . GLY A 1 83 ? -3.037 -0.577 -5.982 1.00 75.19 83 GLY A C 1
ATOM 691 O O . GLY A 1 83 ? -1.981 -0.225 -6.511 1.00 75.19 83 GLY A O 1
ATOM 692 N N . CYS A 1 84 ? -3.447 -1.835 -6.020 1.00 76.38 84 CYS A N 1
ATOM 693 C CA . CYS A 1 84 ? -2.804 -2.922 -6.744 1.00 76.38 84 CYS A CA 1
ATOM 694 C C . CYS A 1 84 ? -1.327 -3.200 -6.418 1.00 76.38 84 CYS A C 1
ATOM 696 O O . CYS A 1 84 ? -0.746 -4.029 -7.107 1.00 76.38 84 CYS A O 1
ATOM 698 N N . GLN A 1 85 ? -0.744 -2.575 -5.386 1.00 83.19 85 GLN A N 1
ATOM 699 C CA . GLN A 1 85 ? 0.666 -2.672 -5.003 1.00 83.19 85 GLN A CA 1
ATOM 700 C C . GLN A 1 85 ? 0.832 -3.385 -3.658 1.00 83.19 85 GLN A C 1
ATOM 702 O O . GLN A 1 85 ? 0.859 -2.753 -2.604 1.00 83.19 85 GLN A O 1
ATOM 707 N N . TRP A 1 86 ? 0.931 -4.709 -3.684 1.00 86.94 86 TRP A N 1
ATOM 708 C CA . TRP A 1 86 ? 1.043 -5.514 -2.467 1.00 86.94 86 TRP A CA 1
ATOM 709 C C . TRP A 1 86 ? 1.648 -6.879 -2.756 1.00 86.94 86 TRP A C 1
ATOM 711 O O . TRP A 1 86 ? 1.573 -7.383 -3.873 1.00 86.94 86 TRP A O 1
ATOM 721 N N . ILE A 1 87 ? 2.201 -7.512 -1.727 1.00 90.19 87 ILE A N 1
ATOM 722 C CA . ILE A 1 87 ? 2.540 -8.933 -1.759 1.00 90.19 87 ILE A CA 1
ATOM 723 C C . ILE A 1 87 ? 1.415 -9.669 -1.049 1.00 90.19 87 ILE A C 1
ATOM 725 O O . ILE A 1 87 ? 1.155 -9.404 0.124 1.00 90.19 87 ILE A O 1
ATOM 729 N N . ASP A 1 88 ? 0.729 -10.560 -1.763 1.00 88.94 88 ASP A N 1
ATOM 730 C CA . ASP A 1 88 ? -0.311 -11.377 -1.146 1.00 88.94 88 ASP A CA 1
ATOM 731 C C . ASP A 1 88 ? 0.336 -12.460 -0.278 1.00 88.94 88 ASP A C 1
ATOM 733 O O . ASP A 1 88 ? 0.940 -13.414 -0.769 1.00 88.94 88 ASP A O 1
ATOM 737 N N . ILE A 1 89 ? 0.230 -12.270 1.031 1.00 88.94 89 ILE A N 1
ATOM 738 C CA . ILE A 1 89 ? 0.741 -13.179 2.057 1.00 88.94 89 ILE A CA 1
ATOM 739 C C . ILE A 1 89 ? -0.356 -14.082 2.640 1.00 88.94 89 ILE A C 1
ATOM 741 O O . ILE A 1 89 ? -0.124 -14.766 3.639 1.00 88.94 89 ILE A O 1
ATOM 745 N N . THR A 1 90 ? -1.552 -14.098 2.046 1.00 85.44 90 THR A N 1
ATOM 746 C CA . THR A 1 90 ? -2.674 -14.914 2.517 1.00 85.44 90 THR A CA 1
ATOM 747 C C . THR A 1 90 ? -2.287 -16.390 2.549 1.00 85.44 90 THR A C 1
ATOM 749 O O . THR A 1 90 ? -1.794 -16.958 1.575 1.00 85.44 90 THR A O 1
ATOM 752 N N . GLY A 1 91 ? -2.510 -17.027 3.698 1.00 85.69 91 GLY A N 1
ATOM 753 C CA . GLY A 1 91 ? -2.211 -18.443 3.913 1.00 85.69 91 GLY A CA 1
ATOM 754 C C . GLY A 1 91 ? -0.735 -18.766 4.167 1.00 85.69 91 GLY A C 1
ATOM 755 O O . GLY A 1 91 ? -0.423 -19.932 4.420 1.00 85.69 91 GLY A O 1
ATOM 756 N N . LEU A 1 92 ? 0.170 -17.780 4.146 1.00 89.69 92 LEU A N 1
ATOM 757 C CA . LEU A 1 92 ? 1.546 -18.003 4.585 1.00 89.69 92 LEU A CA 1
ATOM 758 C C . LEU A 1 92 ? 1.595 -18.158 6.114 1.00 89.69 92 LEU A C 1
ATOM 760 O O . LEU A 1 92 ? 0.960 -17.380 6.830 1.00 89.69 92 LEU A O 1
ATOM 764 N N . PRO A 1 93 ? 2.343 -19.142 6.644 1.00 91.00 93 PRO A N 1
ATOM 765 C CA . PRO A 1 93 ? 2.559 -19.246 8.079 1.00 91.00 93 PRO A CA 1
ATOM 766 C C . PRO A 1 93 ? 3.488 -18.130 8.568 1.00 91.00 93 PRO A C 1
ATOM 768 O O . PRO A 1 93 ? 4.286 -17.588 7.800 1.00 91.00 93 PRO A O 1
ATOM 771 N N . ALA A 1 94 ? 3.452 -17.849 9.872 1.00 92.38 94 ALA A N 1
ATOM 772 C CA . ALA A 1 94 ? 4.466 -17.015 10.504 1.00 92.38 94 ALA A CA 1
ATOM 773 C C . ALA A 1 94 ? 5.875 -17.529 10.193 1.00 92.38 94 ALA A C 1
ATOM 775 O O . ALA A 1 94 ? 6.198 -18.697 10.431 1.00 92.38 94 ALA A O 1
ATOM 776 N N . GLN A 1 95 ? 6.716 -16.638 9.680 1.00 94.19 95 GLN A N 1
ATOM 777 C CA . GLN A 1 95 ? 8.075 -16.953 9.266 1.00 94.19 95 GLN A CA 1
ATOM 778 C C . GLN A 1 95 ? 8.922 -15.687 9.191 1.00 94.19 95 GLN A C 1
ATOM 780 O O . GLN A 1 95 ? 8.417 -14.595 8.938 1.00 94.19 95 GLN A O 1
ATOM 785 N N . THR A 1 96 ? 10.233 -15.843 9.340 1.00 96.06 96 THR A N 1
ATOM 786 C CA . THR A 1 96 ? 11.186 -14.807 8.942 1.00 96.06 96 THR A CA 1
ATOM 787 C C . THR A 1 96 ? 11.632 -15.082 7.513 1.00 96.06 96 THR A C 1
ATOM 789 O O . THR A 1 96 ? 12.114 -16.176 7.219 1.00 96.06 96 THR A O 1
ATOM 792 N N . ALA A 1 97 ? 11.489 -14.098 6.632 1.00 96.50 97 ALA A N 1
ATOM 793 C CA . ALA A 1 97 ? 12.009 -14.159 5.272 1.00 96.50 97 ALA A CA 1
ATOM 794 C C . ALA A 1 97 ? 12.515 -12.781 4.833 1.00 96.50 97 ALA A C 1
ATOM 796 O O . ALA A 1 97 ? 12.235 -11.768 5.476 1.00 96.50 97 ALA A O 1
ATOM 797 N N . LEU A 1 98 ? 13.273 -12.748 3.739 1.00 97.62 98 LEU A N 1
ATOM 798 C CA . LEU A 1 98 ? 13.685 -11.488 3.134 1.00 97.62 98 LEU A CA 1
ATOM 799 C C . LEU A 1 98 ? 12.472 -10.820 2.489 1.00 97.62 98 LEU A C 1
ATOM 801 O O . LEU A 1 98 ? 11.820 -11.426 1.642 1.00 97.62 98 LEU A O 1
ATOM 805 N N . LEU A 1 99 ? 12.184 -9.589 2.894 1.00 95.88 99 LEU A N 1
ATOM 806 C CA . LEU A 1 99 ? 11.396 -8.656 2.104 1.00 95.88 99 LEU A CA 1
ATOM 807 C C . LEU A 1 99 ? 12.393 -7.875 1.250 1.00 95.88 99 LEU A C 1
ATOM 809 O O . LEU A 1 99 ? 13.264 -7.206 1.806 1.00 95.88 99 LEU A O 1
ATOM 813 N N . SER A 1 100 ? 12.311 -8.012 -0.068 1.00 95.44 100 SER A N 1
ATOM 814 C CA . SER A 1 100 ? 13.293 -7.442 -0.990 1.00 95.44 100 SER A CA 1
ATOM 815 C C . SER A 1 100 ? 12.649 -6.799 -2.203 1.00 95.44 100 SER A C 1
ATOM 817 O O . SER A 1 100 ? 11.567 -7.205 -2.644 1.00 95.44 100 SER A O 1
ATOM 819 N N . ASP A 1 101 ? 13.378 -5.862 -2.787 1.00 93.56 101 ASP A N 1
ATOM 820 C CA . ASP A 1 101 ? 13.078 -5.259 -4.072 1.00 93.56 101 ASP A CA 1
ATOM 821 C C . ASP A 1 101 ? 14.279 -5.360 -5.018 1.00 93.56 101 ASP A C 1
ATOM 823 O O . ASP A 1 101 ? 15.435 -5.322 -4.603 1.00 93.56 101 ASP A O 1
ATOM 827 N N . ASP A 1 102 ? 13.980 -5.544 -6.300 1.00 94.06 102 ASP A N 1
ATOM 828 C CA . ASP A 1 102 ? 14.922 -5.436 -7.408 1.00 94.06 102 ASP A CA 1
ATOM 829 C C . ASP A 1 102 ? 14.342 -4.449 -8.423 1.00 94.06 102 ASP A C 1
ATOM 831 O O . ASP A 1 102 ? 13.334 -4.742 -9.071 1.00 94.06 102 ASP A O 1
ATOM 835 N N . LEU A 1 103 ? 14.961 -3.285 -8.582 1.00 93.56 103 LEU A N 1
ATOM 836 C CA . LEU A 1 103 ? 14.601 -2.270 -9.565 1.00 93.56 103 LEU A CA 1
ATOM 837 C C . LEU A 1 103 ? 15.306 -2.522 -10.901 1.00 93.56 103 LEU A C 1
ATOM 839 O O . LEU A 1 103 ? 16.455 -2.955 -10.968 1.00 93.56 103 LEU A O 1
ATOM 843 N N . ASN A 1 104 ? 14.600 -2.250 -11.996 1.00 93.81 104 ASN A N 1
ATOM 844 C CA . ASN A 1 104 ? 15.052 -2.506 -13.362 1.00 93.81 104 ASN A CA 1
ATOM 845 C C . ASN A 1 104 ? 15.691 -3.906 -13.563 1.00 93.81 104 ASN A C 1
ATOM 847 O O . ASN A 1 104 ? 16.757 -4.019 -14.180 1.00 93.81 104 ASN A O 1
ATOM 851 N N . PRO A 1 105 ? 15.073 -4.995 -13.058 1.00 92.88 105 PRO A N 1
ATOM 852 C CA . PRO A 1 105 ? 15.702 -6.318 -13.034 1.00 92.88 105 PRO A CA 1
ATOM 853 C C . PRO A 1 105 ? 15.962 -6.874 -14.443 1.00 92.88 105 PRO A C 1
ATOM 855 O O . PRO A 1 105 ? 16.871 -7.676 -14.648 1.00 92.88 105 PRO A O 1
ATOM 858 N N . ASP A 1 106 ? 15.184 -6.411 -15.425 1.00 93.44 106 ASP A N 1
ATOM 859 C CA . ASP A 1 106 ? 15.219 -6.865 -16.815 1.00 93.44 106 ASP A CA 1
ATOM 860 C C . ASP A 1 106 ? 15.961 -5.898 -17.759 1.00 93.44 106 ASP A C 1
ATOM 862 O O . ASP A 1 106 ? 16.041 -6.142 -18.969 1.00 93.44 106 ASP A O 1
ATOM 866 N N . GLY A 1 107 ? 16.503 -4.790 -17.237 1.00 93.75 107 GLY A N 1
ATOM 867 C CA . GLY A 1 107 ? 17.238 -3.794 -18.024 1.00 93.75 107 GLY A CA 1
ATOM 868 C C . GLY A 1 107 ? 16.378 -3.057 -19.059 1.00 93.75 107 GLY A C 1
ATOM 869 O O . GLY A 1 107 ? 16.868 -2.725 -20.138 1.00 93.75 107 GLY A O 1
ATOM 870 N N . PHE A 1 108 ? 15.091 -2.845 -18.772 1.00 93.81 108 PHE A N 1
ATOM 871 C CA . PHE A 1 108 ? 14.187 -2.068 -19.626 1.00 93.81 108 PHE A CA 1
ATOM 872 C C . PHE A 1 108 ? 14.389 -0.556 -19.465 1.00 93.81 108 PHE A C 1
ATOM 874 O O . PHE A 1 108 ? 14.209 0.192 -20.430 1.00 93.81 108 PHE A O 1
ATOM 881 N N . LEU A 1 109 ? 14.786 -0.095 -18.274 1.00 91.88 109 LEU A N 1
ATOM 882 C CA . LEU A 1 109 ? 15.246 1.275 -18.066 1.00 91.88 109 LEU A CA 1
ATOM 883 C C . LEU A 1 109 ? 16.716 1.365 -18.481 1.00 91.88 109 LEU A C 1
ATOM 885 O O . LEU A 1 109 ? 17.572 0.628 -17.991 1.00 91.88 109 LEU A O 1
ATOM 889 N N . CYS A 1 110 ? 17.025 2.273 -19.405 1.00 93.38 110 CYS A N 1
ATOM 890 C CA . CYS A 1 110 ? 18.404 2.485 -19.822 1.00 93.38 110 CYS A CA 1
ATOM 891 C C . CYS A 1 110 ? 19.142 3.362 -18.804 1.00 93.38 110 CYS A C 1
ATOM 893 O O . CYS A 1 110 ? 19.075 4.588 -18.856 1.00 93.38 110 CYS A O 1
ATOM 895 N N . GLU A 1 111 ? 19.887 2.726 -17.905 1.00 93.62 111 GLU A N 1
ATOM 896 C CA . GLU A 1 111 ? 20.735 3.385 -16.904 1.00 93.62 111 GLU A CA 1
ATOM 897 C C . GLU A 1 111 ? 22.128 3.695 -17.488 1.00 93.62 111 GLU A C 1
ATOM 899 O O . GLU A 1 111 ? 23.178 3.169 -17.102 1.00 93.62 111 GLU A O 1
ATOM 904 N N . GLY A 1 112 ? 22.124 4.535 -18.521 1.00 94.06 112 GLY A N 1
ATOM 905 C CA . GLY A 1 112 ? 23.300 4.885 -19.307 1.00 94.06 112 GLY A CA 1
ATOM 906 C C . GLY A 1 112 ? 22.929 5.730 -20.515 1.00 94.06 112 GLY A C 1
ATOM 907 O O . GLY A 1 112 ? 22.288 6.768 -20.377 1.00 94.06 112 GLY A O 1
ATOM 908 N N . SER A 1 113 ? 23.343 5.298 -21.706 1.00 94.81 113 SER A N 1
ATOM 909 C CA . SER A 1 113 ? 23.005 5.992 -22.954 1.00 94.81 113 SER A CA 1
ATOM 910 C C . SER A 1 113 ? 22.308 5.068 -23.945 1.00 94.81 113 SER A C 1
ATOM 912 O O . SER A 1 113 ? 22.712 3.921 -24.139 1.00 94.81 113 SER A O 1
ATOM 914 N N . LEU A 1 114 ? 21.256 5.576 -24.585 1.00 95.12 114 LEU A N 1
ATOM 915 C CA . LEU A 1 114 ? 20.533 4.850 -25.626 1.00 95.12 114 LEU A CA 1
ATOM 916 C C . LEU A 1 114 ? 21.441 4.613 -26.837 1.00 95.12 114 LEU A C 1
ATOM 918 O O . LEU A 1 114 ? 22.198 5.494 -27.249 1.00 95.12 114 LEU A O 1
ATOM 922 N N . VAL A 1 115 ? 21.341 3.427 -27.435 1.00 96.88 115 VAL A N 1
ATOM 923 C CA . VAL A 1 115 ? 22.010 3.127 -28.704 1.00 96.88 115 VAL A CA 1
ATOM 924 C C . VAL A 1 115 ? 21.148 3.661 -29.842 1.00 96.88 115 VAL A C 1
ATOM 926 O O . VAL A 1 115 ? 20.008 3.232 -30.023 1.00 96.88 115 VAL A O 1
ATOM 929 N N . LEU A 1 116 ? 21.703 4.585 -30.625 1.00 96.12 116 LEU A N 1
ATOM 930 C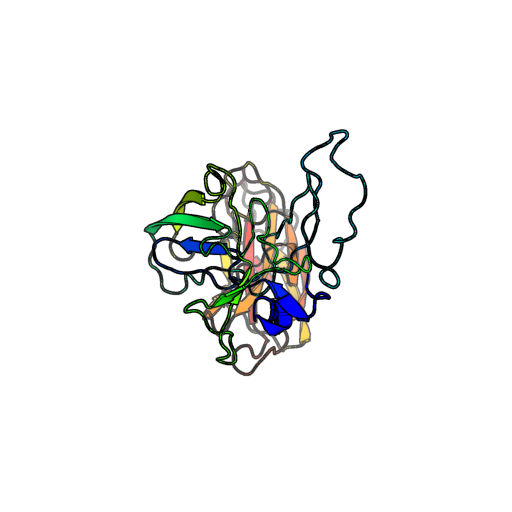 CA . LEU A 1 116 ? 21.010 5.227 -31.741 1.00 96.12 116 LEU A CA 1
ATOM 931 C C . LEU A 1 116 ? 21.529 4.710 -33.088 1.00 96.12 116 LEU A C 1
ATOM 933 O O . LEU A 1 116 ? 22.698 4.348 -33.229 1.00 96.12 116 LEU A O 1
ATOM 937 N N . ASN A 1 117 ? 20.656 4.670 -34.094 1.00 93.94 117 ASN A N 1
ATOM 938 C CA . ASN A 1 117 ? 21.044 4.391 -35.476 1.00 93.94 117 ASN A CA 1
ATOM 939 C C . ASN A 1 117 ? 21.567 5.657 -36.191 1.00 93.94 117 ASN A C 1
ATOM 941 O O . ASN A 1 117 ? 21.604 6.748 -35.624 1.00 93.94 117 ASN A O 1
ATOM 945 N N . SER A 1 118 ? 21.952 5.529 -37.465 1.00 95.50 118 SER A N 1
ATOM 946 C CA . SER A 1 118 ? 22.466 6.643 -38.282 1.00 95.50 118 SER A CA 1
ATOM 947 C C . SER A 1 118 ? 21.462 7.779 -38.522 1.00 95.50 118 SER A C 1
ATOM 949 O O . SER A 1 118 ? 21.867 8.867 -38.922 1.00 95.50 118 SER A O 1
ATOM 951 N N . SER A 1 119 ? 20.171 7.546 -38.277 1.00 94.44 119 SER A N 1
ATOM 952 C CA . SER A 1 119 ? 19.098 8.545 -38.341 1.00 94.44 119 SER A CA 1
ATOM 953 C C . SER A 1 119 ? 18.738 9.116 -36.966 1.00 94.44 119 SER A C 1
ATOM 955 O O . SER A 1 119 ? 17.722 9.793 -36.844 1.00 94.44 119 SER A O 1
ATOM 957 N N . ASN A 1 120 ? 19.554 8.857 -35.937 1.00 91.69 120 ASN A N 1
ATOM 958 C CA . ASN A 1 120 ? 19.340 9.300 -34.559 1.00 91.69 120 ASN A CA 1
ATOM 959 C C . ASN A 1 120 ? 18.069 8.723 -33.894 1.00 91.69 120 ASN A C 1
ATOM 961 O O . ASN A 1 120 ? 17.575 9.289 -32.923 1.00 91.69 120 ASN A O 1
ATOM 965 N N . ALA A 1 121 ? 17.546 7.601 -34.402 1.00 91.56 121 ALA A N 1
ATOM 966 C CA . ALA A 1 121 ? 16.428 6.880 -33.794 1.00 91.56 121 ALA A CA 1
ATOM 967 C C . ALA A 1 121 ? 16.930 5.755 -32.877 1.00 91.56 121 ALA A C 1
ATOM 969 O O . ALA A 1 121 ? 17.990 5.168 -33.126 1.00 91.56 121 ALA A O 1
ATOM 970 N N . ILE A 1 122 ? 16.157 5.451 -31.831 1.00 93.31 122 ILE A N 1
ATOM 971 C CA . ILE A 1 122 ? 16.469 4.404 -30.851 1.00 93.31 122 ILE A CA 1
ATOM 972 C C . ILE A 1 122 ? 16.536 3.047 -31.555 1.00 93.31 122 ILE A C 1
ATOM 974 O O . ILE A 1 122 ? 15.673 2.695 -32.360 1.00 93.31 122 ILE A O 1
ATOM 978 N N . GLN A 1 123 ? 17.574 2.270 -31.257 1.00 95.38 123 GLN A N 1
ATOM 979 C CA . GLN A 1 123 ? 17.624 0.871 -31.653 1.00 95.38 123 GLN A CA 1
ATOM 980 C C . GLN A 1 123 ? 16.931 0.001 -30.614 1.00 95.38 123 GLN A C 1
ATOM 982 O O . GLN A 1 123 ? 17.161 0.145 -29.417 1.00 95.38 123 GLN A O 1
ATOM 987 N N . TRP A 1 124 ? 16.151 -0.960 -31.089 1.00 95.19 124 TRP A N 1
ATOM 988 C CA . TRP A 1 124 ? 15.382 -1.873 -30.253 1.00 95.19 124 TRP A CA 1
ATOM 989 C C . TRP A 1 124 ? 15.894 -3.302 -30.398 1.00 95.19 124 TRP A C 1
ATOM 991 O O . TRP A 1 124 ? 16.437 -3.684 -31.440 1.00 95.19 124 TRP A O 1
ATOM 1001 N N . GLU A 1 125 ? 15.726 -4.101 -29.352 1.00 95.56 125 GLU A N 1
ATOM 1002 C CA . GLU A 1 125 ? 15.978 -5.537 -29.379 1.00 95.56 125 GLU A CA 1
ATOM 1003 C C . GLU A 1 125 ? 14.775 -6.310 -28.853 1.00 95.56 125 GLU A C 1
ATOM 1005 O O . GLU A 1 125 ? 14.167 -5.935 -27.851 1.00 95.56 125 GLU A O 1
ATOM 1010 N N . LEU A 1 126 ? 14.420 -7.381 -29.565 1.00 96.19 126 LEU A N 1
ATOM 1011 C CA . LEU A 1 126 ? 13.319 -8.253 -29.185 1.00 96.19 126 LEU A CA 1
ATOM 1012 C C . LEU A 1 126 ? 13.691 -9.034 -27.922 1.00 96.19 126 LEU A C 1
ATOM 1014 O O . LEU A 1 126 ? 14.791 -9.581 -27.832 1.00 96.19 126 LEU A O 1
ATOM 1018 N N . THR A 1 127 ? 12.763 -9.103 -26.973 1.00 96.25 127 THR A N 1
ATOM 1019 C CA . THR A 1 127 ? 12.926 -9.867 -25.733 1.00 96.25 127 THR A CA 1
ATOM 1020 C C . THR A 1 127 ? 12.148 -11.185 -25.793 1.00 96.25 127 THR A C 1
ATOM 1022 O O . THR A 1 127 ? 11.459 -11.480 -26.769 1.00 96.25 127 THR A O 1
ATOM 1025 N N . ASN A 1 128 ? 12.264 -12.002 -24.748 1.00 95.62 128 ASN A N 1
ATOM 1026 C CA . ASN A 1 128 ? 11.426 -13.186 -24.542 1.00 95.62 128 ASN A CA 1
ATOM 1027 C C . ASN A 1 128 ? 10.102 -12.866 -23.818 1.00 95.62 128 ASN A C 1
ATOM 1029 O O . ASN A 1 128 ? 9.347 -13.792 -23.525 1.00 95.62 128 ASN A O 1
ATOM 1033 N N . TYR A 1 129 ? 9.833 -11.592 -23.517 1.00 94.75 129 TYR A N 1
ATOM 1034 C CA . TYR A 1 129 ? 8.627 -11.150 -22.829 1.00 94.75 129 TYR A CA 1
ATOM 1035 C C . TYR A 1 129 ? 7.484 -10.859 -23.803 1.00 94.75 129 TYR A C 1
ATOM 1037 O O . TYR A 1 129 ? 7.684 -10.540 -24.981 1.00 94.75 129 TYR A O 1
ATOM 1045 N N . THR A 1 130 ? 6.267 -10.951 -23.277 1.00 94.31 130 THR A N 1
ATOM 1046 C CA . THR A 1 130 ? 5.034 -10.592 -23.973 1.00 94.31 130 THR A CA 1
ATOM 1047 C C . THR A 1 130 ? 4.190 -9.687 -23.096 1.00 94.31 130 THR A C 1
ATOM 1049 O O . THR A 1 130 ? 4.184 -9.857 -21.878 1.00 94.31 130 THR A O 1
ATOM 1052 N N . THR A 1 131 ? 3.435 -8.784 -23.716 1.00 91.06 131 THR A N 1
ATOM 1053 C CA . THR A 1 131 ? 2.453 -7.954 -23.012 1.00 91.06 131 THR A CA 1
ATOM 1054 C C . THR A 1 131 ? 1.336 -8.805 -22.406 1.00 91.06 131 THR A C 1
ATOM 1056 O O . THR A 1 131 ? 1.166 -9.976 -22.770 1.00 91.06 131 THR A O 1
ATOM 1059 N N . SER A 1 132 ? 0.496 -8.211 -21.556 1.00 88.50 132 SER A N 1
ATOM 1060 C CA . SER A 1 132 ? -0.715 -8.869 -21.033 1.00 88.50 132 SER A CA 1
ATOM 1061 C C . SER A 1 132 ? -1.691 -9.330 -22.131 1.00 88.50 132 SER A C 1
ATOM 1063 O O . SER A 1 132 ? -2.490 -10.241 -21.916 1.00 88.50 132 SER A O 1
ATOM 1065 N N . TYR A 1 133 ? -1.586 -8.756 -23.334 1.00 88.75 133 TYR A N 1
ATOM 1066 C CA . TYR A 1 133 ? -2.364 -9.125 -24.521 1.00 88.75 133 TYR A CA 1
ATOM 1067 C C . TYR A 1 133 ? -1.659 -10.148 -25.432 1.00 88.75 133 TYR A C 1
ATOM 1069 O O . TYR A 1 133 ? -2.184 -10.487 -26.492 1.00 88.75 133 TYR A O 1
ATOM 1077 N N . GLY A 1 134 ? -0.476 -10.638 -25.048 1.00 92.12 134 GLY A N 1
ATOM 1078 C CA . GLY A 1 134 ? 0.284 -11.647 -25.791 1.00 92.12 134 GLY A CA 1
ATOM 1079 C C . GLY A 1 134 ? 1.110 -11.107 -26.964 1.00 92.12 134 GLY A C 1
ATOM 1080 O O . GLY A 1 134 ? 1.577 -11.893 -27.788 1.00 92.12 134 GLY A O 1
ATOM 1081 N N . TYR A 1 135 ? 1.306 -9.788 -27.065 1.00 92.06 135 TYR A N 1
ATOM 1082 C CA . TYR A 1 135 ? 2.154 -9.202 -28.108 1.00 92.06 135 TYR A CA 1
ATOM 1083 C C . TYR A 1 135 ? 3.635 -9.252 -27.712 1.00 92.06 135 TYR A C 1
ATOM 1085 O O . TYR A 1 135 ? 3.936 -9.094 -26.529 1.00 92.06 135 TYR A O 1
ATOM 1093 N N . PRO A 1 136 ? 4.570 -9.437 -28.663 1.00 94.38 136 PRO A N 1
ATOM 1094 C CA . PRO A 1 136 ? 5.998 -9.423 -28.362 1.00 94.38 136 PRO A CA 1
ATOM 1095 C C . PRO A 1 136 ? 6.456 -8.073 -27.808 1.00 94.38 136 PRO A C 1
ATOM 1097 O O . PRO A 1 136 ? 6.032 -7.027 -28.300 1.00 94.38 136 PRO A O 1
ATOM 1100 N N . VAL A 1 137 ? 7.362 -8.108 -26.831 1.00 95.00 137 VAL A N 1
ATOM 1101 C CA . VAL A 1 137 ? 7.946 -6.908 -26.222 1.00 95.00 137 VAL A CA 1
ATOM 1102 C C . VAL A 1 137 ? 9.395 -6.745 -26.667 1.00 95.00 137 VAL A C 1
ATOM 1104 O O . VAL A 1 137 ? 10.187 -7.694 -26.642 1.00 95.00 137 VAL A O 1
ATOM 1107 N N . SER A 1 138 ? 9.764 -5.523 -27.034 1.00 95.56 138 SER A N 1
ATOM 1108 C CA . SER A 1 138 ? 11.149 -5.145 -27.311 1.00 95.56 138 SER A CA 1
ATOM 1109 C C . SER A 1 138 ? 11.614 -4.104 -26.304 1.00 95.56 138 SER A C 1
ATOM 1111 O O . SER A 1 138 ? 10.850 -3.225 -25.915 1.00 95.56 138 SER A O 1
ATOM 1113 N N . ARG A 1 139 ? 12.892 -4.148 -25.932 1.00 94.44 139 ARG A N 1
ATOM 1114 C CA . ARG A 1 139 ? 13.507 -3.112 -25.094 1.00 94.44 139 ARG A CA 1
ATOM 1115 C C . ARG A 1 139 ? 14.462 -2.249 -25.905 1.00 94.44 139 ARG A C 1
ATOM 1117 O O . ARG A 1 139 ? 15.026 -2.695 -26.909 1.00 94.44 139 ARG A O 1
ATOM 1124 N N . ALA A 1 140 ? 14.634 -1.004 -25.477 1.00 94.50 140 ALA A N 1
ATOM 1125 C CA . ALA A 1 140 ? 15.593 -0.101 -26.090 1.00 94.50 140 ALA A CA 1
ATOM 1126 C C . ALA A 1 140 ? 17.014 -0.606 -25.810 1.00 94.50 140 ALA A C 1
ATOM 1128 O O . ALA A 1 140 ? 17.362 -0.911 -24.669 1.00 94.50 140 ALA A O 1
ATOM 1129 N N . LYS A 1 141 ? 17.854 -0.681 -26.842 1.00 96.56 141 LYS A N 1
ATOM 1130 C CA . LYS A 1 141 ? 19.266 -1.017 -26.669 1.00 96.56 141 LYS A CA 1
ATOM 1131 C C . LYS A 1 141 ? 19.949 0.079 -25.863 1.00 96.56 141 LYS A C 1
ATOM 1133 O O . LYS A 1 141 ? 19.844 1.264 -26.187 1.00 96.56 141 LYS A O 1
ATOM 1138 N N . CYS A 1 142 ? 20.695 -0.336 -24.849 1.00 96.38 142 CYS A N 1
ATOM 1139 C CA . CYS A 1 142 ? 21.345 0.565 -23.913 1.00 96.38 142 CYS A CA 1
ATOM 1140 C C . CYS A 1 142 ? 22.837 0.253 -23.797 1.00 96.38 142 CYS A C 1
ATOM 1142 O O . CYS A 1 142 ? 23.238 -0.888 -23.564 1.00 96.38 142 CYS A O 1
ATOM 1144 N N . ASN A 1 143 ? 23.659 1.293 -23.900 1.00 97.31 143 ASN A N 1
ATOM 1145 C CA . ASN A 1 143 ? 25.023 1.282 -23.396 1.00 97.31 143 ASN A CA 1
ATOM 1146 C C . ASN A 1 143 ? 24.959 1.617 -21.906 1.00 97.31 143 ASN A C 1
ATOM 1148 O O . ASN A 1 143 ? 25.030 2.789 -21.518 1.00 97.31 143 ASN A O 1
ATOM 1152 N N . PHE A 1 144 ? 24.771 0.587 -21.088 1.00 96.25 144 PHE A N 1
ATOM 1153 C CA . PHE A 1 144 ? 24.709 0.740 -19.642 1.00 96.25 144 PHE A CA 1
ATOM 1154 C C . PHE A 1 144 ? 26.010 1.308 -19.080 1.00 96.25 144 PHE A C 1
ATOM 1156 O O . PHE A 1 144 ? 27.113 0.923 -19.484 1.00 96.25 144 PHE A O 1
ATOM 1163 N N . THR A 1 145 ? 25.877 2.202 -18.105 1.00 96.88 145 THR A N 1
ATOM 1164 C CA . THR A 1 145 ? 27.035 2.699 -17.364 1.00 96.88 145 THR A CA 1
ATOM 1165 C C . THR A 1 145 ? 27.633 1.567 -16.527 1.00 96.88 145 THR A C 1
ATOM 1167 O O . THR A 1 145 ? 26.948 0.634 -16.103 1.00 96.88 145 THR A O 1
ATOM 1170 N N . LYS A 1 146 ? 28.942 1.626 -16.269 1.00 96.69 146 LYS A N 1
ATOM 1171 C CA . LYS A 1 146 ? 29.586 0.690 -15.342 1.00 96.69 146 LYS A CA 1
ATOM 1172 C C . LYS A 1 146 ? 28.886 0.755 -13.977 1.00 96.69 146 LYS A C 1
ATOM 1174 O O . LYS A 1 146 ? 28.727 1.844 -13.440 1.00 96.69 146 LYS A O 1
ATOM 1179 N N . ASN A 1 147 ? 28.552 -0.407 -13.411 1.00 95.19 147 ASN A N 1
ATOM 1180 C CA . ASN A 1 147 ? 27.861 -0.553 -12.123 1.00 95.19 147 ASN A CA 1
ATOM 1181 C C . ASN A 1 147 ? 26.449 0.060 -12.077 1.00 95.19 147 ASN A C 1
ATOM 1183 O O . ASN A 1 147 ? 25.988 0.409 -10.993 1.00 95.19 147 ASN A O 1
ATOM 1187 N N . TRP A 1 148 ? 25.767 0.186 -13.221 1.00 94.25 148 TRP A N 1
ATOM 1188 C CA . TRP A 1 148 ? 24.398 0.710 -13.282 1.00 94.25 148 TRP A CA 1
ATOM 1189 C C . TRP A 1 148 ? 23.446 0.026 -12.289 1.00 94.25 148 TRP A C 1
ATOM 1191 O O . TRP A 1 148 ? 22.665 0.694 -11.645 1.00 94.25 148 TRP A O 1
ATOM 1201 N N . ASN A 1 149 ? 23.586 -1.283 -12.081 1.00 94.75 149 ASN A N 1
ATOM 1202 C CA . ASN A 1 149 ? 22.721 -2.072 -11.206 1.00 94.75 149 ASN A CA 1
ATOM 1203 C C . ASN A 1 149 ? 23.191 -2.149 -9.741 1.00 94.75 149 ASN A C 1
ATOM 1205 O O . ASN A 1 149 ? 22.683 -2.966 -8.976 1.00 94.75 149 ASN A O 1
ATOM 1209 N N . SER A 1 150 ? 24.212 -1.382 -9.345 1.00 95.44 150 SER A N 1
ATOM 1210 C CA . SER A 1 150 ? 24.851 -1.544 -8.026 1.00 95.44 150 SER A CA 1
ATOM 1211 C C . SER A 1 150 ? 23.993 -1.108 -6.838 1.00 95.44 150 SER A C 1
ATOM 1213 O O . SER A 1 150 ? 24.293 -1.490 -5.710 1.00 95.44 150 SER A O 1
ATOM 1215 N N . ASN A 1 151 ? 22.938 -0.338 -7.088 1.00 92.81 151 ASN A N 1
ATOM 1216 C CA . ASN A 1 151 ? 21.989 0.177 -6.102 1.00 92.81 151 ASN A CA 1
ATOM 1217 C C . ASN A 1 151 ? 20.535 -0.174 -6.455 1.00 92.81 151 ASN A C 1
ATOM 1219 O O . ASN A 1 151 ? 19.619 0.493 -5.986 1.00 92.81 151 ASN A O 1
ATOM 1223 N N . ASN A 1 152 ? 20.335 -1.195 -7.288 1.00 94.81 152 ASN A N 1
ATOM 1224 C CA . ASN A 1 152 ? 19.008 -1.614 -7.733 1.00 94.81 152 ASN A CA 1
ATOM 1225 C C . ASN A 1 152 ? 18.381 -2.677 -6.831 1.00 94.81 152 ASN A C 1
ATOM 1227 O O . ASN A 1 152 ? 17.272 -3.104 -7.111 1.00 94.81 152 ASN A O 1
ATOM 1231 N N . HIS A 1 153 ? 19.085 -3.134 -5.799 1.00 96.06 153 HIS A N 1
ATOM 1232 C CA . HIS A 1 153 ? 18.595 -4.163 -4.896 1.00 96.06 153 HIS A CA 1
ATOM 1233 C C . HIS A 1 153 ? 18.711 -3.697 -3.453 1.00 96.06 153 HIS A C 1
ATOM 1235 O O . HIS A 1 153 ? 19.796 -3.278 -3.032 1.00 96.06 153 HIS A O 1
ATOM 1241 N N . ASP A 1 154 ? 17.633 -3.858 -2.696 1.00 96.31 154 ASP A N 1
ATOM 1242 C CA . ASP A 1 154 ? 17.646 -3.768 -1.243 1.00 96.31 154 ASP A CA 1
ATOM 1243 C C . ASP A 1 154 ? 16.832 -4.913 -0.625 1.00 96.31 154 ASP A C 1
ATOM 1245 O O . ASP A 1 154 ? 15.963 -5.528 -1.253 1.00 96.31 154 ASP A O 1
ATOM 1249 N N . SER A 1 155 ? 17.158 -5.259 0.620 1.00 96.81 155 SER A N 1
ATOM 1250 C CA . SER A 1 155 ? 16.411 -6.269 1.362 1.00 96.81 155 SER A CA 1
ATOM 1251 C C . SER A 1 155 ? 16.527 -6.107 2.869 1.00 96.81 155 SER A C 1
ATOM 1253 O O . SER A 1 155 ? 17.569 -5.753 3.423 1.00 96.81 155 SER A O 1
ATOM 1255 N N . ILE A 1 156 ? 15.445 -6.463 3.555 1.00 96.19 156 ILE A N 1
ATOM 1256 C CA . ILE A 1 156 ? 15.392 -6.545 5.011 1.00 96.19 156 ILE A CA 1
ATOM 1257 C C . ILE A 1 156 ? 14.898 -7.924 5.446 1.00 96.19 156 ILE A C 1
ATOM 1259 O O . ILE A 1 156 ? 14.069 -8.548 4.785 1.00 96.19 156 ILE A O 1
ATOM 1263 N N . ASN A 1 157 ? 15.369 -8.404 6.598 1.00 96.56 157 ASN A N 1
ATOM 1264 C CA . ASN A 1 157 ? 14.744 -9.555 7.247 1.00 96.56 157 ASN A CA 1
ATOM 1265 C C . ASN A 1 157 ? 13.433 -9.102 7.889 1.00 96.56 157 ASN A C 1
ATOM 1267 O O . ASN A 1 157 ? 13.454 -8.350 8.863 1.00 96.56 157 ASN A O 1
ATOM 1271 N N . TYR A 1 158 ? 12.311 -9.578 7.359 1.00 92.12 158 TYR A N 1
ATOM 1272 C CA . TYR A 1 158 ? 10.986 -9.283 7.883 1.00 92.12 158 TYR A CA 1
ATOM 1273 C C . TYR A 1 158 ? 10.409 -10.509 8.593 1.00 92.12 158 TYR A C 1
ATOM 1275 O O . TYR A 1 158 ? 10.506 -11.637 8.101 1.00 92.12 158 TYR A O 1
ATOM 1283 N N . ILE A 1 159 ? 9.829 -10.289 9.773 1.00 91.50 159 ILE A N 1
ATOM 1284 C CA . ILE A 1 159 ? 9.152 -11.325 10.551 1.00 91.50 159 ILE A CA 1
ATOM 1285 C C . ILE A 1 159 ? 7.664 -11.205 10.256 1.00 91.50 159 ILE A C 1
ATOM 1287 O O . ILE A 1 159 ? 7.009 -10.282 10.725 1.00 91.50 159 ILE A O 1
ATOM 1291 N N . LEU A 1 160 ? 7.132 -12.153 9.492 1.00 90.31 160 LEU A N 1
ATOM 1292 C CA . LEU A 1 160 ? 5.697 -12.296 9.334 1.00 90.31 160 LEU A CA 1
ATOM 1293 C C . LEU A 1 160 ? 5.133 -12.974 10.585 1.00 90.31 160 LEU A C 1
ATOM 1295 O O . LEU A 1 160 ? 5.508 -14.102 10.914 1.00 90.31 160 LEU A O 1
ATOM 1299 N N . HIS A 1 161 ? 4.235 -12.285 11.278 1.00 88.25 161 HIS A N 1
ATOM 1300 C CA . HIS A 1 161 ? 3.550 -12.797 12.459 1.00 88.25 161 HIS A CA 1
ATOM 1301 C C . HIS A 1 161 ? 2.210 -13.450 12.090 1.00 88.25 161 HIS A C 1
ATOM 1303 O O . HIS A 1 161 ? 1.546 -13.054 11.136 1.00 88.25 161 HIS A O 1
ATOM 1309 N N . ASN A 1 162 ? 1.786 -14.457 12.860 1.00 83.25 162 ASN A N 1
ATOM 1310 C CA . ASN A 1 162 ? 0.495 -15.115 12.639 1.00 83.25 162 ASN A CA 1
ATOM 1311 C C . ASN A 1 162 ? -0.644 -14.183 13.053 1.00 83.25 162 ASN A C 1
ATOM 1313 O O . ASN A 1 162 ? -0.669 -13.736 14.199 1.00 83.25 162 ASN A O 1
ATOM 1317 N N . ASN A 1 163 ? -1.619 -13.992 12.162 1.00 74.12 163 ASN A N 1
ATOM 1318 C CA . ASN A 1 163 ? -2.871 -13.275 12.433 1.00 74.12 163 ASN A CA 1
ATOM 1319 C C . ASN A 1 163 ? -2.680 -11.854 12.996 1.00 74.12 163 ASN A C 1
ATOM 1321 O O . ASN A 1 163 ? -3.552 -11.354 13.705 1.00 74.12 163 ASN A O 1
ATOM 1325 N N . LEU A 1 164 ? -1.550 -11.207 12.695 1.00 82.88 164 LEU A N 1
ATOM 1326 C CA . LEU A 1 164 ? -1.341 -9.790 12.970 1.00 82.88 164 LEU A CA 1
ATOM 1327 C C . LEU A 1 164 ? -1.345 -9.009 11.656 1.00 82.88 164 LEU A C 1
ATOM 1329 O O . LEU A 1 164 ? -0.953 -9.520 10.610 1.00 82.88 164 LEU A O 1
ATOM 1333 N N . SER A 1 165 ? -1.785 -7.761 11.727 1.00 88.00 165 SER A N 1
ATOM 1334 C CA . SER A 1 165 ? -1.583 -6.752 10.694 1.00 88.00 165 SER A CA 1
ATOM 1335 C C . SER A 1 165 ? -0.754 -5.602 11.253 1.00 88.00 165 SER A C 1
ATOM 1337 O O . SER A 1 165 ? -0.570 -5.496 12.465 1.00 88.00 165 SER A O 1
ATOM 1339 N N . PHE A 1 166 ? -0.348 -4.680 10.380 1.00 86.81 166 PHE A N 1
ATOM 1340 C CA . PHE A 1 166 ? 0.279 -3.411 10.759 1.00 86.81 166 PHE A CA 1
ATOM 1341 C C . PHE A 1 166 ? -0.440 -2.707 11.928 1.00 86.81 166 PHE A C 1
ATOM 1343 O O . PHE A 1 166 ? 0.204 -2.253 12.868 1.00 86.81 166 PHE A O 1
ATOM 1350 N N . VAL A 1 167 ? -1.779 -2.724 11.928 1.00 93.94 167 VAL A N 1
ATOM 1351 C CA . VAL A 1 167 ? -2.625 -2.090 12.953 1.00 93.94 167 VAL A CA 1
ATOM 1352 C C . VAL A 1 167 ? -2.638 -2.846 14.283 1.00 93.94 167 VAL A C 1
ATOM 1354 O O . VAL A 1 167 ? -2.747 -2.219 15.341 1.00 93.94 167 VAL A O 1
ATOM 1357 N N . THR A 1 168 ? -2.500 -4.173 14.259 1.00 93.69 168 THR A N 1
ATOM 1358 C CA . THR A 1 168 ? -2.506 -5.003 15.474 1.00 93.69 168 THR A CA 1
ATOM 1359 C C . THR A 1 168 ? -1.114 -5.374 15.980 1.00 93.69 168 THR A C 1
ATOM 1361 O O . THR A 1 168 ? -0.980 -5.947 17.060 1.00 93.69 168 THR A O 1
ATOM 1364 N N . GLU A 1 169 ? -0.063 -5.061 15.225 1.00 91.50 169 GLU A N 1
ATOM 1365 C CA . GLU A 1 169 ? 1.315 -5.201 15.681 1.00 91.50 169 GLU A CA 1
ATOM 1366 C C . GLU A 1 169 ? 1.636 -4.194 16.794 1.00 91.50 169 GLU A C 1
ATOM 1368 O O . GLU A 1 169 ? 1.136 -3.068 16.773 1.00 91.50 169 GLU A O 1
ATOM 1373 N N . PRO A 1 170 ? 2.484 -4.550 17.778 1.00 90.00 170 PRO A N 1
ATOM 1374 C CA . PRO A 1 170 ? 2.903 -3.615 18.814 1.00 90.00 170 PRO A CA 1
ATOM 1375 C C . PRO A 1 170 ? 3.534 -2.345 18.233 1.00 90.00 170 PRO A C 1
ATOM 1377 O O . PRO A 1 170 ? 4.331 -2.389 17.298 1.00 90.00 170 PRO A O 1
ATOM 1380 N N . CYS A 1 171 ? 3.248 -1.199 18.844 1.00 91.19 171 CYS A N 1
ATOM 1381 C CA . CYS A 1 171 ? 3.930 0.042 18.499 1.00 91.19 171 CYS A CA 1
ATOM 1382 C C . CYS A 1 171 ? 5.390 0.001 18.979 1.00 91.19 171 CYS A C 1
ATOM 1384 O O . CYS A 1 171 ? 5.657 -0.061 20.177 1.00 91.19 171 CYS A O 1
ATOM 1386 N N . THR A 1 172 ? 6.348 0.067 18.055 1.00 88.00 172 THR A N 1
ATOM 1387 C CA . THR A 1 172 ? 7.790 -0.042 18.357 1.00 88.00 172 THR A CA 1
ATOM 1388 C C . THR A 1 172 ? 8.544 1.285 18.270 1.00 88.00 172 THR A C 1
ATOM 1390 O O . THR A 1 172 ? 9.726 1.345 18.602 1.00 88.00 172 THR A O 1
ATOM 1393 N N . ARG A 1 173 ? 7.885 2.370 17.841 1.00 86.19 173 ARG A N 1
ATOM 1394 C CA . ARG A 1 173 ? 8.523 3.671 17.561 1.00 86.19 173 ARG A CA 1
ATOM 1395 C C . ARG A 1 173 ? 7.974 4.813 18.421 1.00 86.19 173 ARG A C 1
ATOM 1397 O O . ARG A 1 173 ? 8.004 5.965 17.999 1.00 86.19 173 ARG A O 1
ATOM 1404 N N . GLY A 1 174 ? 7.440 4.495 19.601 1.00 85.94 174 GLY A N 1
ATOM 1405 C CA . GLY A 1 174 ? 6.839 5.485 20.505 1.00 85.94 174 GLY A CA 1
ATOM 1406 C C . GLY A 1 174 ? 5.559 6.123 19.956 1.00 85.94 174 GLY A C 1
ATOM 1407 O O . GLY A 1 174 ? 5.207 7.230 20.355 1.00 85.94 174 GLY A O 1
ATOM 1408 N N . GLN A 1 175 ? 4.872 5.461 19.017 1.00 92.31 175 GLN A N 1
ATOM 1409 C CA . GLN A 1 175 ? 3.584 5.939 18.522 1.00 92.31 175 GLN A CA 1
ATOM 1410 C C . GLN A 1 175 ? 2.544 5.860 19.645 1.00 92.31 175 GLN A C 1
ATOM 1412 O O . GLN A 1 175 ? 2.336 4.802 20.234 1.00 92.31 175 GLN A O 1
ATOM 1417 N N . SER A 1 176 ? 1.878 6.975 19.921 1.00 92.38 176 SER A N 1
ATOM 1418 C CA . SER A 1 176 ? 0.884 7.108 20.986 1.00 92.38 176 SER A CA 1
ATOM 1419 C C . SER A 1 176 ? -0.260 8.002 20.502 1.00 92.38 176 SER A C 1
ATOM 1421 O O . SER A 1 176 ? -0.104 8.757 19.539 1.00 92.38 176 SER A O 1
ATOM 1423 N N . GLY A 1 177 ? -1.422 7.903 21.137 1.00 93.88 177 GLY A N 1
ATOM 1424 C CA . GLY A 1 177 ? -2.630 8.625 20.750 1.00 93.88 177 GLY A CA 1
ATOM 1425 C C . GLY A 1 177 ? -3.542 7.850 19.790 1.00 93.88 177 GLY A C 1
ATOM 1426 O O . GLY A 1 177 ? -3.197 6.756 19.330 1.00 93.88 177 GLY A O 1
ATOM 1427 N N . PRO A 1 178 ? -4.726 8.409 19.486 1.00 94.19 178 PRO A N 1
ATOM 1428 C CA . PRO A 1 178 ? -5.803 7.677 18.817 1.00 94.19 178 PRO A CA 1
ATOM 1429 C C . PRO A 1 178 ? -5.581 7.471 17.308 1.00 94.19 178 PRO A C 1
ATOM 1431 O O . PRO A 1 178 ? -6.146 6.555 16.713 1.00 94.19 178 PRO A O 1
ATOM 1434 N N . LEU A 1 179 ? -4.736 8.301 16.687 1.00 95.12 179 LEU A N 1
ATOM 1435 C CA . LEU A 1 179 ? -4.505 8.308 15.235 1.00 95.12 179 LEU A CA 1
ATOM 1436 C C . LEU A 1 179 ? -3.426 7.324 14.769 1.00 95.12 179 LEU A C 1
ATOM 1438 O O . LEU A 1 179 ? -3.139 7.263 13.581 1.00 95.12 179 LEU A O 1
ATOM 1442 N N . ARG A 1 180 ? -2.777 6.602 15.687 1.00 94.88 180 ARG A N 1
ATOM 1443 C CA . ARG A 1 180 ? -1.707 5.660 15.333 1.00 94.88 180 ARG A CA 1
ATOM 1444 C C . ARG A 1 180 ? -2.275 4.395 14.697 1.00 94.88 180 ARG A C 1
ATOM 1446 O O . ARG A 1 180 ? -3.377 3.988 15.036 1.00 94.88 180 ARG A O 1
ATOM 1453 N N . ASP A 1 181 ? -1.484 3.710 13.890 1.00 94.50 181 ASP A N 1
ATOM 1454 C CA . ASP A 1 181 ? -1.889 2.476 13.207 1.00 94.50 181 ASP A CA 1
ATOM 1455 C C . ASP A 1 181 ? -1.108 1.271 13.720 1.00 94.50 181 ASP A C 1
ATOM 1457 O O . ASP A 1 181 ? -0.549 0.513 12.947 1.00 94.50 181 ASP A O 1
ATOM 1461 N N . CYS A 1 182 ? -1.024 1.138 15.044 1.00 94.31 182 CYS A N 1
ATOM 1462 C CA . CYS A 1 182 ? -0.368 0.024 15.724 1.00 94.31 182 CYS A CA 1
ATOM 1463 C C . CYS A 1 182 ? -0.943 -0.164 17.136 1.00 94.31 182 CYS A C 1
ATOM 1465 O O . CYS A 1 182 ? -1.492 0.762 17.749 1.00 94.31 182 CYS A O 1
ATOM 1467 N N . GLY A 1 183 ? -0.758 -1.359 17.687 1.00 94.12 183 GLY A N 1
ATOM 1468 C CA . GLY A 1 183 ? -1.082 -1.719 19.064 1.00 94.12 183 GLY A CA 1
ATOM 1469 C C . GLY A 1 183 ? -2.571 -1.922 19.331 1.00 94.12 183 GLY A C 1
ATOM 1470 O O . GLY A 1 183 ? -2.964 -1.959 20.496 1.00 94.12 183 GLY A O 1
ATOM 1471 N N . PHE A 1 184 ? -3.396 -2.024 18.289 1.00 96.31 184 PHE A N 1
ATOM 1472 C CA . PHE A 1 184 ? -4.811 -2.341 18.437 1.00 96.31 184 PHE A CA 1
ATOM 1473 C C . PHE A 1 184 ? -5.030 -3.842 18.621 1.00 96.31 184 PHE A C 1
ATOM 1475 O O . PHE A 1 184 ? -4.297 -4.675 18.098 1.00 96.31 184 PHE A O 1
ATOM 1482 N N . GLN A 1 185 ? -6.085 -4.198 19.341 1.00 95.62 185 GLN A N 1
ATOM 1483 C CA . GLN A 1 185 ? -6.593 -5.560 19.415 1.00 95.62 185 GLN A CA 1
ATOM 1484 C C . GLN A 1 185 ? -8.051 -5.596 18.986 1.00 95.62 185 GLN A C 1
ATOM 1486 O O . GLN A 1 185 ? -8.814 -4.662 19.237 1.00 95.62 185 GLN A O 1
ATOM 1491 N N . VAL A 1 186 ? -8.443 -6.693 18.347 1.00 96.06 186 VAL A N 1
ATOM 1492 C CA . VAL A 1 186 ? -9.836 -6.930 17.973 1.00 96.06 186 VAL A CA 1
ATOM 1493 C C . VAL A 1 186 ? -10.642 -7.226 19.234 1.00 96.06 186 VAL A C 1
ATOM 1495 O O . VAL A 1 186 ? -10.393 -8.212 19.921 1.00 96.06 186 VAL A O 1
ATOM 1498 N N . GLN A 1 187 ? -11.623 -6.376 19.533 1.00 96.62 187 GLN A N 1
ATOM 1499 C CA . GLN A 1 187 ? -12.609 -6.625 20.583 1.00 96.62 187 GLN A CA 1
ATOM 1500 C C . GLN A 1 187 ? -13.796 -7.428 20.044 1.00 96.62 187 GLN A C 1
ATOM 1502 O O . GLN A 1 187 ? -14.267 -8.370 20.678 1.00 96.62 187 GLN A O 1
ATOM 1507 N N . ASN A 1 188 ? -14.289 -7.050 18.865 1.00 97.44 188 ASN A N 1
ATOM 1508 C CA . ASN A 1 188 ? -15.365 -7.741 18.170 1.00 97.44 188 ASN A CA 1
ATOM 1509 C C . ASN A 1 188 ? -15.016 -7.832 16.688 1.00 97.44 188 ASN A C 1
ATOM 1511 O O . ASN A 1 188 ? -14.834 -6.809 16.034 1.00 97.44 188 ASN A O 1
ATOM 1515 N N . ASP A 1 189 ? -14.932 -9.054 16.178 1.00 94.88 189 ASP A N 1
ATOM 1516 C CA . ASP A 1 189 ? -14.357 -9.318 14.859 1.00 94.88 189 ASP A CA 1
ATOM 1517 C C . ASP A 1 189 ? -15.366 -9.178 13.710 1.00 94.88 189 ASP A C 1
ATOM 1519 O O . ASP A 1 189 ? -15.063 -8.625 12.657 1.00 94.88 189 ASP A O 1
ATOM 1523 N N . ILE A 1 190 ? -16.603 -9.634 13.915 1.00 97.00 190 ILE A N 1
ATOM 1524 C CA . ILE A 1 190 ? -17.668 -9.556 12.911 1.00 97.00 190 ILE A CA 1
ATOM 1525 C C . ILE A 1 190 ? -18.972 -9.177 13.606 1.00 97.00 190 ILE A C 1
ATOM 1527 O O . ILE A 1 190 ? -19.490 -9.925 14.436 1.00 97.00 190 ILE A O 1
ATOM 1531 N N . ILE A 1 191 ? -19.508 -8.012 13.257 1.00 97.69 191 ILE A N 1
ATOM 1532 C CA . ILE A 1 191 ? -20.812 -7.528 13.700 1.00 97.69 191 ILE A CA 1
ATOM 1533 C C . ILE A 1 191 ? -21.627 -7.131 12.475 1.00 97.69 191 ILE A C 1
ATOM 1535 O O . ILE A 1 191 ? -21.141 -6.422 11.598 1.00 97.69 191 ILE A O 1
ATOM 1539 N N . GLU A 1 192 ? -22.881 -7.571 12.439 1.00 97.31 192 GLU A N 1
ATOM 1540 C CA . GLU A 1 192 ? -23.807 -7.252 11.357 1.00 97.31 192 GLU A CA 1
ATOM 1541 C C . GLU A 1 192 ? -24.526 -5.914 11.580 1.00 97.31 192 GLU A C 1
ATOM 1543 O O . GLU A 1 192 ? -24.946 -5.572 12.692 1.00 97.31 192 GLU A O 1
ATOM 1548 N N . CYS A 1 193 ? -24.714 -5.176 10.491 1.00 97.38 193 CYS A N 1
ATOM 1549 C CA . CYS A 1 193 ? -25.576 -4.010 10.379 1.00 97.38 193 CYS A CA 1
ATOM 1550 C C . CYS A 1 193 ? -26.261 -3.987 9.005 1.00 97.38 193 CYS A C 1
ATOM 1552 O O . CYS A 1 193 ? -25.867 -4.699 8.080 1.00 97.38 193 CYS A O 1
ATOM 1554 N N . ILE A 1 194 ? -27.310 -3.176 8.866 1.00 97.62 194 ILE A N 1
ATOM 1555 C CA . ILE A 1 194 ? -28.019 -3.026 7.592 1.00 97.62 194 ILE A CA 1
ATOM 1556 C C . ILE A 1 194 ? -27.182 -2.109 6.683 1.00 97.62 194 ILE A C 1
ATOM 1558 O O . ILE A 1 194 ? -26.917 -0.972 7.082 1.00 97.62 194 ILE A O 1
ATOM 1562 N N . PRO A 1 195 ? -26.754 -2.562 5.485 1.00 97.25 195 PRO A N 1
ATOM 1563 C CA . PRO A 1 195 ? -25.921 -1.762 4.587 1.00 97.25 195 PRO A CA 1
ATOM 1564 C C . PRO A 1 195 ? -26.485 -0.358 4.344 1.00 97.25 195 PRO A C 1
ATOM 1566 O O . PRO A 1 195 ? -27.689 -0.192 4.157 1.00 97.25 195 PRO A O 1
ATOM 1569 N N . SER A 1 196 ? -25.605 0.647 4.327 1.00 95.50 196 SER A N 1
ATOM 1570 C CA . SER A 1 196 ? -25.932 2.073 4.153 1.00 95.50 196 SER A CA 1
ATOM 1571 C C . SER A 1 196 ? -26.706 2.751 5.291 1.00 95.50 196 SER A C 1
ATOM 1573 O O . SER A 1 196 ? -26.815 3.980 5.260 1.00 95.50 196 SER A O 1
ATOM 1575 N N . GLU A 1 197 ? -27.209 2.023 6.291 1.00 97.75 197 GLU A N 1
ATOM 1576 C CA . GLU A 1 197 ? -27.864 2.634 7.451 1.00 97.75 197 GLU A CA 1
ATOM 1577 C C . GLU A 1 197 ? -26.855 3.189 8.460 1.00 97.75 197 GLU A C 1
ATOM 1579 O O . GLU A 1 197 ? -25.724 2.715 8.580 1.00 97.75 197 GLU A O 1
ATOM 1584 N N . ASN A 1 198 ? -27.277 4.202 9.217 1.00 98.06 198 ASN A N 1
ATOM 1585 C CA . ASN A 1 198 ? -26.472 4.740 10.305 1.00 98.06 198 ASN A CA 1
ATOM 1586 C C . ASN A 1 198 ? -26.533 3.813 11.519 1.00 98.06 198 ASN A C 1
ATOM 1588 O O . ASN A 1 198 ? -27.607 3.512 12.037 1.00 98.06 198 ASN A O 1
ATOM 1592 N N . VAL A 1 199 ? -25.364 3.445 12.028 1.00 98.25 199 VAL A N 1
ATOM 1593 C CA . VAL A 1 199 ? -25.198 2.698 13.272 1.00 98.25 199 VAL A CA 1
ATOM 1594 C C . VAL A 1 199 ? -24.705 3.665 14.334 1.00 98.25 199 VAL A C 1
ATOM 1596 O O . VAL A 1 199 ? -23.725 4.372 14.116 1.00 98.25 199 VAL A O 1
ATOM 1599 N N . THR A 1 200 ? -25.377 3.706 15.485 1.00 98.19 200 THR A N 1
ATOM 1600 C CA . THR A 1 200 ? -24.906 4.444 16.664 1.00 98.19 200 THR A CA 1
ATOM 1601 C C . THR A 1 200 ? -24.551 3.453 17.759 1.00 98.19 200 THR A C 1
ATOM 1603 O O . THR A 1 200 ? -25.345 2.568 18.063 1.00 98.19 200 THR A O 1
ATOM 1606 N N . LEU A 1 201 ? -23.364 3.603 18.339 1.00 98.19 201 LEU A N 1
ATOM 1607 C CA . LEU A 1 201 ? -22.894 2.814 19.474 1.00 98.19 201 LEU A CA 1
ATOM 1608 C C . LEU A 1 201 ? -22.441 3.757 20.583 1.00 98.19 201 LEU A C 1
ATOM 1610 O O . LEU A 1 201 ? -21.897 4.824 20.310 1.00 98.19 201 LEU A O 1
ATOM 1614 N N . GLY A 1 202 ? -22.648 3.360 21.831 1.00 98.00 202 GLY A N 1
ATOM 1615 C CA . GLY A 1 202 ? -22.061 3.993 23.003 1.00 98.00 202 GLY A CA 1
ATOM 1616 C C . GLY A 1 202 ? -21.031 3.078 23.653 1.00 98.00 202 GLY A C 1
ATOM 1617 O O . GLY A 1 202 ? -21.287 1.889 23.824 1.00 98.00 202 GLY A O 1
ATOM 1618 N N . PHE A 1 203 ? -19.899 3.640 24.062 1.00 97.44 203 PHE A N 1
ATOM 1619 C CA . PHE A 1 203 ? -18.834 2.928 24.757 1.00 97.44 203 PHE A CA 1
ATOM 1620 C C . PHE A 1 203 ? -18.596 3.490 26.154 1.00 97.44 203 PHE A C 1
ATOM 1622 O O . PHE A 1 203 ? -18.710 4.697 26.375 1.00 97.44 203 PHE A O 1
ATOM 1629 N N . TYR A 1 204 ? -18.261 2.624 27.105 1.00 95.25 204 TYR A N 1
ATOM 1630 C CA . TYR A 1 204 ? -17.953 3.039 28.471 1.00 95.25 204 TYR A CA 1
ATOM 1631 C C . TYR A 1 204 ? -16.967 2.087 29.154 1.00 95.25 204 TYR A C 1
ATOM 1633 O O . TYR A 1 204 ? -16.851 0.915 28.784 1.00 95.25 204 TYR A O 1
ATOM 1641 N N . LEU A 1 205 ? -16.276 2.591 30.174 1.00 90.50 205 LEU A N 1
ATOM 1642 C CA . LEU A 1 205 ? -15.390 1.806 31.032 1.00 90.50 205 LEU A CA 1
ATOM 1643 C C . LEU A 1 205 ? -16.090 1.530 32.366 1.00 90.50 205 LEU A C 1
ATOM 1645 O O . LEU A 1 205 ? -16.848 2.362 32.866 1.00 90.50 205 LEU A O 1
ATOM 1649 N N . GLU A 1 206 ? -15.856 0.354 32.945 1.00 79.81 206 GLU A N 1
ATOM 1650 C CA . GLU A 1 206 ? -16.088 0.177 34.383 1.00 79.81 206 GLU A CA 1
ATOM 1651 C C . GLU A 1 206 ? -14.886 0.740 35.149 1.00 79.81 206 GLU A C 1
ATOM 1653 O O . GLU A 1 206 ? -13.823 0.927 34.560 1.00 79.81 206 GLU A O 1
ATOM 1658 N N . GLU A 1 207 ? -15.052 1.059 36.435 1.00 68.06 207 GLU A N 1
ATOM 1659 C CA . GLU A 1 207 ? -14.028 1.711 37.265 1.00 68.06 207 GLU A CA 1
ATOM 1660 C C . GLU A 1 207 ? -12.743 0.856 37.357 1.00 68.06 207 GLU A C 1
ATOM 1662 O O . GLU A 1 207 ? -12.546 0.063 38.277 1.00 68.06 207 GLU A O 1
ATOM 1667 N N . TYR A 1 208 ? -11.844 1.019 36.385 1.00 62.19 208 TYR A N 1
ATOM 1668 C CA . TYR A 1 208 ? -10.541 0.369 36.324 1.00 62.19 208 TYR A CA 1
ATOM 1669 C C . TYR A 1 208 ? -9.444 1.417 36.497 1.00 62.19 208 TYR A C 1
ATOM 1671 O O . TYR A 1 208 ? -9.360 2.405 35.777 1.00 62.19 208 TYR A O 1
ATOM 1679 N N . LYS A 1 209 ? -8.599 1.206 37.509 1.00 57.56 209 LYS A N 1
ATOM 1680 C CA . LYS A 1 209 ? -7.672 2.215 38.047 1.00 57.56 209 LYS A CA 1
ATOM 1681 C C . LYS A 1 209 ? -6.381 2.424 37.241 1.00 57.56 209 LYS A C 1
ATOM 1683 O O . LYS A 1 209 ? -5.541 3.191 37.700 1.00 57.56 209 LYS A O 1
ATOM 1688 N N . GLN A 1 210 ? -6.184 1.746 36.109 1.00 60.78 210 GLN A N 1
ATOM 1689 C CA . GLN A 1 210 ? -4.877 1.707 35.430 1.00 60.78 210 GLN A CA 1
ATOM 1690 C C . GLN A 1 210 ? -4.873 2.210 33.979 1.00 60.78 210 GLN A C 1
ATOM 1692 O O . GLN A 1 210 ? -3.809 2.594 33.511 1.00 60.78 210 GLN A O 1
ATOM 1697 N N . THR A 1 211 ? -6.028 2.319 33.311 1.00 69.06 211 THR A N 1
ATOM 1698 C CA . THR A 1 211 ? -6.110 2.829 31.928 1.00 69.06 211 THR A CA 1
ATOM 1699 C C . THR A 1 211 ? -7.104 3.989 31.868 1.00 69.06 211 THR A C 1
ATOM 1701 O O . THR A 1 211 ? -8.313 3.754 31.813 1.00 69.06 211 THR A O 1
ATOM 1704 N N . PRO A 1 212 ? -6.640 5.252 31.916 1.00 80.44 212 PRO A N 1
ATOM 1705 C CA . PRO A 1 212 ? -7.516 6.421 31.969 1.00 80.44 212 PRO A CA 1
ATOM 1706 C C . PRO A 1 212 ? -8.339 6.614 30.692 1.00 80.44 212 PRO A C 1
ATOM 1708 O O . PRO A 1 212 ? -9.407 7.231 30.742 1.00 80.44 212 PRO A O 1
ATOM 1711 N N . SER A 1 213 ? -7.853 6.107 29.553 1.00 92.00 213 SER A N 1
ATOM 1712 C CA . SER A 1 213 ? -8.570 6.207 28.288 1.00 92.00 213 SER A CA 1
ATOM 1713 C C . SER A 1 213 ? -8.227 5.093 27.297 1.00 92.00 213 SER A C 1
ATOM 1715 O O . SER A 1 213 ? -7.074 4.680 27.168 1.00 92.00 213 SER A O 1
ATOM 1717 N N . VAL A 1 214 ? -9.236 4.647 26.553 1.00 95.25 214 VAL A N 1
ATOM 1718 C CA . VAL A 1 214 ? -9.129 3.622 25.508 1.00 95.25 214 VAL A CA 1
ATOM 1719 C C . VAL A 1 214 ? -9.590 4.213 24.184 1.00 95.25 214 VAL A C 1
ATOM 1721 O O . VAL A 1 214 ? -10.677 4.778 24.088 1.00 95.25 214 VAL A O 1
ATOM 1724 N N . THR A 1 215 ? -8.783 4.068 23.141 1.00 97.25 215 THR A N 1
ATOM 1725 C CA . THR A 1 215 ? -9.193 4.395 21.776 1.00 97.25 215 THR A CA 1
ATOM 1726 C C . THR A 1 215 ? -9.985 3.230 21.202 1.00 97.25 215 THR A C 1
ATOM 1728 O O . THR A 1 215 ? -9.509 2.098 21.193 1.00 97.25 215 THR A O 1
ATOM 1731 N N . VAL A 1 216 ? -11.176 3.521 20.686 1.00 98.19 216 VAL A N 1
ATOM 1732 C CA . VAL A 1 216 ? -12.026 2.587 19.948 1.00 98.19 216 VAL A CA 1
ATOM 1733 C C . VAL A 1 216 ? -11.986 2.958 18.474 1.00 98.19 216 VAL A C 1
ATOM 1735 O O . VAL A 1 216 ? -12.261 4.106 18.119 1.00 98.19 216 VAL A O 1
ATOM 1738 N N . ARG A 1 217 ? -11.697 1.984 17.614 1.00 98.19 217 ARG A N 1
ATOM 1739 C CA . ARG A 1 217 ? -11.715 2.128 16.157 1.00 98.19 217 ARG A CA 1
ATOM 1740 C C . ARG A 1 217 ? -12.721 1.166 15.549 1.00 98.19 217 ARG A C 1
ATOM 1742 O O . ARG A 1 217 ? -12.700 -0.028 15.838 1.00 98.19 217 ARG A O 1
ATOM 1749 N N . ILE A 1 218 ? -13.592 1.698 14.702 1.00 98.38 218 ILE A N 1
ATOM 1750 C CA . ILE A 1 218 ? -14.571 0.920 13.953 1.00 98.38 218 ILE A CA 1
ATOM 1751 C C . ILE A 1 218 ? -14.019 0.692 12.555 1.00 98.38 218 ILE A C 1
ATOM 1753 O O . ILE A 1 218 ? -13.799 1.647 11.808 1.00 98.38 218 ILE A O 1
ATOM 1757 N N . CYS A 1 219 ? -13.815 -0.570 12.208 1.00 97.81 219 CYS A N 1
ATOM 1758 C CA . CYS A 1 219 ? -13.357 -0.980 10.889 1.00 97.81 219 CYS A CA 1
ATOM 1759 C C . CYS A 1 219 ? -14.438 -1.782 10.184 1.00 97.81 219 CYS A C 1
ATOM 1761 O O . CYS A 1 219 ? -15.350 -2.314 10.809 1.00 97.81 219 CYS A O 1
ATOM 1763 N N . GLU A 1 220 ? -14.335 -1.893 8.870 1.00 96.88 220 GLU A N 1
ATOM 1764 C CA . GLU A 1 220 ? -15.108 -2.885 8.138 1.00 96.88 220 GLU A CA 1
ATOM 1765 C C . GLU A 1 220 ? -14.620 -4.306 8.476 1.00 96.88 220 GLU A C 1
ATOM 1767 O O . GLU A 1 220 ? -13.470 -4.506 8.876 1.00 96.88 220 GLU A O 1
ATOM 1772 N N . SER A 1 221 ? -15.493 -5.299 8.325 1.00 96.94 221 SER A N 1
ATOM 1773 C CA . SER A 1 221 ? -15.089 -6.708 8.315 1.00 96.94 221 SER A CA 1
ATOM 1774 C C . SER A 1 221 ? -15.367 -7.303 6.942 1.00 96.94 221 SER A C 1
ATOM 1776 O O . SER A 1 221 ? -16.392 -7.017 6.326 1.00 96.94 221 SER A O 1
ATOM 1778 N N . SER A 1 222 ? -14.441 -8.122 6.458 1.00 94.00 222 SER A N 1
ATOM 1779 C CA . SER A 1 222 ? -14.491 -8.735 5.136 1.00 94.00 222 SER A CA 1
ATOM 1780 C C . SER A 1 222 ? -15.078 -10.138 5.221 1.00 94.00 222 SER A C 1
ATOM 1782 O O . SER A 1 222 ? -14.673 -10.951 6.055 1.00 94.00 222 SER A O 1
ATOM 1784 N N . ARG A 1 223 ? -16.011 -10.453 4.317 1.00 93.75 223 ARG A N 1
ATOM 1785 C CA . ARG A 1 223 ? -16.507 -11.831 4.152 1.00 93.75 223 ARG A CA 1
ATOM 1786 C C . ARG A 1 223 ? -15.482 -12.726 3.484 1.00 93.75 223 ARG A C 1
ATOM 1788 O O . ARG A 1 223 ? -15.399 -13.895 3.843 1.00 93.75 223 ARG A O 1
ATOM 1795 N N . ALA A 1 224 ? -14.719 -12.185 2.536 1.00 90.75 224 ALA A N 1
ATOM 1796 C CA . ALA A 1 224 ? -13.669 -12.926 1.850 1.00 90.75 224 ALA A CA 1
ATOM 1797 C C . ALA A 1 224 ? -12.562 -13.364 2.822 1.00 90.75 224 ALA A C 1
ATOM 1799 O O . ALA A 1 224 ? -12.114 -14.506 2.762 1.00 90.75 224 ALA A O 1
ATOM 1800 N N . LEU A 1 225 ? -12.161 -12.472 3.736 1.00 86.31 225 LEU A N 1
ATOM 1801 C CA . LEU A 1 225 ? -11.162 -12.755 4.770 1.00 86.31 225 LEU A CA 1
ATOM 1802 C C . LEU A 1 225 ? -11.754 -13.478 5.987 1.00 86.31 225 LEU A C 1
ATOM 1804 O O . LEU A 1 225 ? -11.019 -14.113 6.737 1.00 86.31 225 LEU A O 1
ATOM 1808 N N . GLY A 1 226 ? -13.072 -13.391 6.187 1.00 91.38 226 GLY A N 1
ATOM 1809 C CA . GLY A 1 226 ? -13.758 -13.993 7.327 1.00 91.38 226 GLY A CA 1
ATOM 1810 C C . GLY A 1 226 ? -13.452 -13.302 8.659 1.00 91.38 226 GLY A C 1
ATOM 1811 O O . GLY A 1 226 ? -13.427 -13.982 9.680 1.00 91.38 226 GLY A O 1
ATOM 1812 N N . GLY A 1 227 ? -13.214 -11.986 8.653 1.00 93.19 227 GLY A N 1
ATOM 1813 C CA . GLY A 1 227 ? -12.832 -11.224 9.847 1.00 93.19 227 GLY A CA 1
ATOM 1814 C C . GLY A 1 227 ? -12.625 -9.730 9.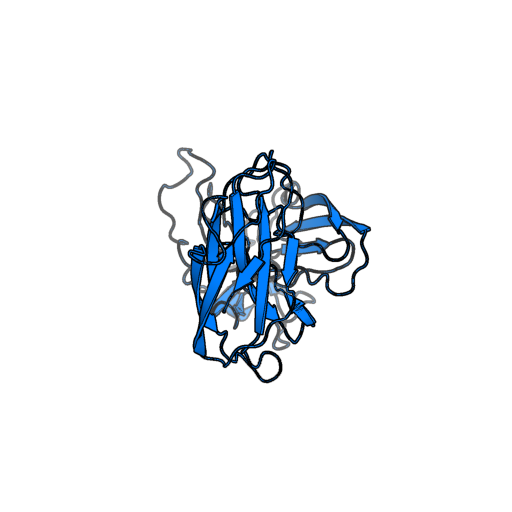591 1.00 93.19 227 GLY A C 1
ATOM 1815 O O . GLY A 1 227 ? -12.877 -9.224 8.493 1.00 93.19 227 GLY A O 1
ATOM 1816 N N . SER A 1 228 ? -12.189 -9.010 10.620 1.00 94.56 228 SER A N 1
ATOM 1817 C CA . SER A 1 228 ? -11.849 -7.587 10.578 1.00 94.56 228 SER A CA 1
ATOM 1818 C C . SER A 1 228 ? -10.789 -7.281 9.519 1.00 94.56 228 SER A C 1
ATOM 1820 O O . SER A 1 228 ? -9.838 -8.036 9.331 1.00 94.56 228 SER A O 1
ATOM 1822 N N . THR A 1 229 ? -10.906 -6.127 8.859 1.00 92.69 229 THR A N 1
ATOM 1823 C CA . THR A 1 229 ? -9.860 -5.646 7.945 1.00 92.69 229 THR A CA 1
ATOM 1824 C C . THR A 1 229 ? -8.682 -4.983 8.661 1.00 92.69 229 THR A C 1
ATOM 1826 O O . THR A 1 229 ? -7.711 -4.622 8.003 1.00 92.69 229 THR A O 1
ATOM 1829 N N . HIS A 1 230 ? -8.758 -4.800 9.989 1.00 94.50 230 HIS A N 1
ATOM 1830 C CA . HIS A 1 230 ? -7.768 -4.070 10.790 1.00 94.50 230 HIS A CA 1
ATOM 1831 C C . HIS A 1 230 ? -7.355 -2.738 10.140 1.00 94.50 230 HIS A C 1
ATOM 1833 O O . HIS A 1 230 ? -6.182 -2.493 9.870 1.00 94.50 230 HIS A O 1
ATOM 1839 N N . CYS A 1 231 ? -8.344 -1.899 9.845 1.00 93.31 231 CYS A N 1
ATOM 1840 C CA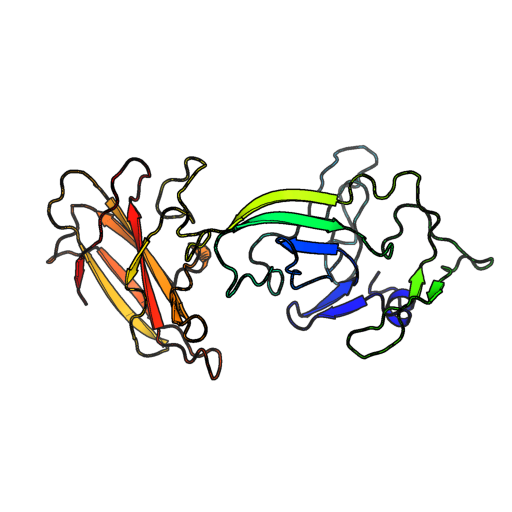 . CYS A 1 231 ? -8.172 -0.667 9.090 1.00 93.31 231 CYS A CA 1
ATOM 1841 C C . CYS A 1 231 ? -7.272 0.376 9.782 1.00 93.31 231 CYS A C 1
ATOM 1843 O O . CYS A 1 231 ? -7.320 0.588 11.003 1.00 93.31 231 CYS A O 1
ATOM 1845 N N . GLU A 1 232 ? -6.483 1.081 8.971 1.00 93.75 232 GLU A N 1
ATOM 1846 C CA . GLU A 1 232 ? -5.788 2.299 9.391 1.00 93.75 232 GLU A CA 1
ATOM 1847 C C . GLU A 1 232 ? -6.796 3.389 9.784 1.00 93.75 232 GLU A C 1
ATOM 1849 O O . GLU A 1 232 ? -7.954 3.374 9.358 1.00 93.75 232 GLU A O 1
ATOM 1854 N N . TYR A 1 233 ? -6.353 4.371 10.568 1.00 94.25 233 TYR A N 1
ATOM 1855 C CA . TYR A 1 233 ? -7.175 5.484 11.038 1.00 94.25 233 TYR A CA 1
ATOM 1856 C C . TYR A 1 233 ? -7.906 6.186 9.886 1.00 94.25 233 TYR A C 1
ATOM 1858 O O . TYR A 1 233 ? -9.095 6.479 9.995 1.00 94.25 233 TYR A O 1
ATOM 1866 N N . VAL A 1 234 ? -7.212 6.417 8.770 1.00 92.56 234 VAL A N 1
ATOM 1867 C CA . VAL A 1 234 ? -7.765 7.123 7.604 1.00 92.56 234 VAL A CA 1
ATOM 1868 C C . VAL A 1 234 ? -8.869 6.342 6.884 1.00 92.56 234 VAL A C 1
ATOM 1870 O O . VAL A 1 234 ? -9.657 6.942 6.157 1.00 92.56 234 VAL A O 1
ATOM 1873 N N . TYR A 1 235 ? -8.953 5.029 7.111 1.00 93.00 235 TYR A N 1
ATOM 1874 C CA . TYR A 1 235 ? -9.970 4.141 6.543 1.00 93.00 235 TYR A CA 1
ATOM 1875 C C . TYR A 1 235 ? -10.983 3.655 7.589 1.00 93.00 235 TYR A C 1
ATOM 1877 O O . TYR A 1 235 ? -11.837 2.820 7.282 1.00 93.00 235 TYR A O 1
ATOM 1885 N N . ALA A 1 236 ? -10.906 4.156 8.825 1.00 96.94 236 ALA A N 1
ATOM 1886 C CA . ALA A 1 236 ? -11.860 3.819 9.869 1.00 96.94 236 ALA A CA 1
ATOM 1887 C C . ALA A 1 236 ? -13.250 4.375 9.550 1.00 96.94 236 ALA A C 1
ATOM 1889 O O . ALA A 1 236 ? -13.404 5.533 9.164 1.00 96.94 236 ALA A O 1
ATOM 1890 N N . LEU A 1 237 ? -14.280 3.557 9.779 1.00 97.88 237 LEU A N 1
ATOM 1891 C CA . LEU A 1 237 ? -15.679 3.971 9.639 1.00 97.88 237 LEU A CA 1
ATOM 1892 C C . LEU A 1 237 ? -16.026 5.050 10.664 1.00 97.88 237 LEU A C 1
ATOM 1894 O O . LEU A 1 237 ? -16.761 5.989 10.365 1.00 97.88 237 LEU A O 1
ATOM 1898 N N . ALA A 1 238 ? -15.489 4.901 11.874 1.00 97.75 238 ALA A N 1
ATOM 1899 C CA . ALA A 1 238 ? -15.421 5.943 12.881 1.00 97.75 238 ALA A CA 1
ATOM 1900 C C . ALA A 1 238 ? -14.434 5.567 13.989 1.00 97.75 238 ALA A C 1
ATOM 1902 O O . ALA A 1 238 ? -13.937 4.443 14.072 1.00 97.75 238 ALA A O 1
ATOM 1903 N N . MET A 1 239 ? -14.171 6.519 14.876 1.00 96.94 239 MET A N 1
ATOM 1904 C CA . MET A 1 239 ? -13.272 6.346 16.006 1.00 96.94 239 MET A CA 1
ATOM 1905 C C . MET A 1 239 ? -13.721 7.237 17.163 1.00 96.94 239 MET A C 1
ATOM 1907 O O . MET A 1 239 ? -14.293 8.305 16.947 1.00 96.94 239 MET A O 1
ATOM 1911 N N . THR A 1 240 ? -13.461 6.802 18.392 1.00 97.12 240 THR A N 1
ATOM 1912 C CA . THR A 1 240 ? -13.690 7.609 19.594 1.00 97.12 240 THR A CA 1
ATOM 1913 C C . THR A 1 240 ? -12.679 7.266 20.684 1.00 97.12 240 THR A C 1
ATOM 1915 O O . THR A 1 240 ? -12.058 6.205 20.652 1.00 97.12 240 THR A O 1
ATOM 1918 N N . VAL A 1 241 ? -12.513 8.166 21.651 1.00 96.69 241 VAL A N 1
ATOM 1919 C CA . VAL A 1 241 ? -11.747 7.914 22.873 1.00 96.69 241 VAL A CA 1
ATOM 1920 C C . VAL A 1 241 ? -12.734 7.768 24.022 1.00 96.69 241 VAL A C 1
ATOM 1922 O O . VAL A 1 241 ? -13.586 8.626 24.243 1.00 96.69 241 VAL A O 1
ATOM 1925 N N . VAL A 1 242 ? -12.624 6.657 24.738 1.00 95.44 242 VAL A N 1
ATOM 1926 C CA . VAL A 1 242 ? -13.459 6.313 25.883 1.00 95.44 242 VAL A CA 1
ATOM 1927 C C . VAL A 1 242 ? -12.656 6.586 27.139 1.00 95.44 242 VAL A C 1
ATOM 1929 O O . VAL A 1 242 ? -11.655 5.923 27.395 1.00 95.44 242 VAL A O 1
ATOM 1932 N N . GLU A 1 243 ? -13.085 7.573 27.909 1.00 92.44 243 GLU A N 1
ATOM 1933 C CA . GLU A 1 243 ? -12.463 7.947 29.181 1.00 92.44 243 GLU A CA 1
ATOM 1934 C C . GLU A 1 243 ? -13.211 7.321 30.364 1.00 92.44 243 GLU A C 1
ATOM 1936 O O . GLU A 1 243 ? -14.369 6.924 30.234 1.00 92.44 243 GLU A O 1
ATOM 1941 N N . LEU A 1 244 ? -12.603 7.321 31.555 1.00 87.62 244 LEU A N 1
ATOM 1942 C CA . LEU A 1 244 ? -13.259 6.891 32.804 1.00 87.62 244 LEU A CA 1
ATOM 1943 C C . LEU A 1 244 ? -14.549 7.669 33.134 1.00 87.62 244 LEU A C 1
ATOM 1945 O O . LEU A 1 244 ? -15.395 7.189 33.883 1.00 87.62 244 LEU A O 1
ATOM 1949 N N . SER A 1 245 ? -14.709 8.872 32.578 1.00 88.44 245 SER A N 1
ATOM 1950 C CA . SER A 1 245 ? -15.930 9.680 32.690 1.00 88.44 245 SER A CA 1
ATOM 1951 C C . SER A 1 245 ? -17.106 9.107 31.883 1.00 88.44 245 SER A C 1
ATOM 1953 O O . SER A 1 245 ? -18.266 9.433 32.156 1.00 88.44 245 SER A O 1
ATOM 1955 N N . SER A 1 246 ? -16.823 8.245 30.901 1.00 91.38 246 SER A N 1
ATOM 1956 C CA . SER A 1 246 ? -17.827 7.567 30.085 1.00 91.38 246 SER A CA 1
ATOM 1957 C C . SER A 1 246 ? -18.415 6.411 30.878 1.00 91.38 246 SER A C 1
ATOM 1959 O O . SER A 1 246 ? -17.725 5.448 31.202 1.00 91.38 246 SER A O 1
ATOM 1961 N N . THR A 1 247 ? -19.709 6.498 31.173 1.00 92.31 247 THR A N 1
ATOM 1962 C CA . THR A 1 247 ? -20.446 5.516 31.984 1.00 92.31 247 THR A CA 1
ATOM 1963 C C . THR A 1 247 ? -21.585 4.910 31.178 1.00 92.31 247 THR A C 1
ATOM 1965 O O . THR A 1 247 ? -21.949 5.409 30.117 1.00 92.31 247 THR A O 1
ATOM 1968 N N . LYS A 1 248 ? -22.227 3.862 31.698 1.00 93.06 248 LYS A N 1
ATOM 1969 C CA . LYS A 1 248 ? -23.382 3.246 31.030 1.00 93.06 248 LYS A CA 1
ATOM 1970 C C . LYS A 1 248 ? -24.524 4.234 30.737 1.00 93.06 248 LYS A C 1
ATOM 1972 O O . LYS A 1 248 ? -25.203 4.092 29.725 1.00 93.06 248 LYS A O 1
ATOM 1977 N N . SER A 1 249 ? -24.758 5.216 31.611 1.00 93.81 249 SER A N 1
ATOM 1978 C CA . SER A 1 249 ? -25.802 6.239 31.429 1.00 93.81 249 SER A CA 1
ATOM 1979 C C . SER A 1 249 ? -25.361 7.404 30.541 1.00 93.81 249 SER A C 1
ATOM 1981 O O . SER A 1 249 ? -26.211 8.057 29.938 1.00 93.81 249 SER A O 1
ATOM 1983 N N . ASN A 1 250 ? -24.054 7.653 30.438 1.00 94.50 250 ASN A N 1
ATOM 1984 C CA . ASN A 1 250 ? -23.469 8.673 29.574 1.00 94.50 250 ASN A CA 1
ATOM 1985 C C . ASN A 1 250 ? -22.246 8.110 28.827 1.00 94.50 250 ASN A C 1
ATOM 1987 O O . ASN A 1 250 ? -21.109 8.413 29.198 1.00 94.50 250 ASN A O 1
ATOM 1991 N N . PRO A 1 251 ? -22.465 7.239 27.828 1.00 96.75 251 PRO A N 1
ATOM 1992 C CA . PRO A 1 251 ? -21.376 6.596 27.106 1.00 96.75 251 PRO A CA 1
ATOM 1993 C C . PRO A 1 251 ? -20.765 7.542 26.063 1.00 96.75 251 PRO A C 1
ATOM 1995 O O . PRO A 1 251 ? -21.455 8.410 25.521 1.00 96.75 251 PRO A O 1
ATOM 1998 N N . ALA A 1 252 ? -19.501 7.318 25.708 1.00 97.06 252 ALA A N 1
ATOM 1999 C CA . ALA A 1 252 ? -18.874 7.931 24.543 1.00 97.06 252 ALA A CA 1
ATOM 2000 C C . ALA A 1 252 ? -19.538 7.378 23.276 1.00 97.06 252 ALA A C 1
ATOM 2002 O O . ALA A 1 252 ? -19.386 6.201 22.947 1.00 97.06 252 ALA A O 1
ATOM 2003 N N . LYS A 1 253 ? -20.326 8.206 22.588 1.00 97.00 253 LYS A N 1
ATOM 2004 C CA . LYS A 1 253 ? -21.090 7.778 21.412 1.00 97.00 253 LYS A CA 1
ATOM 2005 C C . LYS A 1 253 ? -20.294 7.956 20.130 1.00 97.00 253 LYS A C 1
ATOM 2007 O O . LYS A 1 253 ? -19.617 8.963 19.951 1.00 97.00 253 LYS A O 1
ATOM 2012 N N . VAL A 1 254 ? -20.450 7.006 19.220 1.00 97.25 254 VAL A N 1
ATOM 2013 C CA . VAL A 1 254 ? -19.985 7.102 17.841 1.00 97.25 254 VAL A CA 1
ATOM 2014 C C . VAL A 1 254 ? -21.137 6.761 16.903 1.00 97.25 254 VAL A C 1
ATOM 2016 O O . VAL A 1 254 ? -21.932 5.866 17.195 1.00 97.25 254 VAL A O 1
ATOM 2019 N N . THR A 1 255 ? -21.215 7.458 15.775 1.00 98.06 255 THR A N 1
ATOM 2020 C CA . THR A 1 255 ? -22.155 7.146 14.697 1.00 98.06 255 THR A CA 1
ATOM 2021 C C . THR A 1 255 ? -21.372 7.001 13.402 1.00 98.06 255 THR A C 1
ATOM 2023 O O . THR A 1 255 ? -20.530 7.844 13.102 1.00 98.06 255 THR A O 1
ATOM 2026 N N . PHE A 1 256 ? -21.642 5.943 12.644 1.00 98.12 256 PHE A N 1
ATOM 2027 C CA . PHE A 1 256 ? -21.012 5.677 11.351 1.00 98.12 256 PHE A CA 1
ATOM 2028 C C . PHE A 1 256 ? -22.015 5.062 10.379 1.00 98.12 256 PHE A C 1
ATOM 2030 O O . PHE A 1 256 ? -23.046 4.526 10.793 1.00 98.12 256 PHE A O 1
ATOM 2037 N N . GLN A 1 257 ? -21.713 5.134 9.085 1.00 98.06 257 GLN A N 1
ATOM 2038 C CA . GLN A 1 257 ? -22.512 4.467 8.067 1.00 98.06 257 GLN A CA 1
ATOM 2039 C C . GLN A 1 257 ? -22.071 3.009 7.934 1.00 98.06 257 GLN A C 1
ATOM 2041 O O . GLN A 1 257 ? -20.888 2.720 7.756 1.00 98.06 257 GLN A O 1
ATOM 2046 N N . CYS A 1 258 ? -23.027 2.091 8.009 1.00 98.19 258 CYS A N 1
ATOM 2047 C CA . CYS A 1 258 ? -22.781 0.675 7.811 1.00 98.19 258 CYS A CA 1
ATOM 2048 C C . CYS A 1 258 ? -22.227 0.404 6.395 1.00 98.19 258 CYS A C 1
ATOM 2050 O O . CYS A 1 258 ? -22.790 0.935 5.426 1.00 98.19 258 CYS A O 1
ATOM 2052 N N . PRO A 1 259 ? -21.175 -0.428 6.241 1.00 97.94 259 PRO A N 1
ATOM 2053 C CA . PRO A 1 259 ? -20.534 -0.668 4.949 1.00 97.94 259 PRO A CA 1
ATOM 2054 C C . PRO A 1 259 ? -21.499 -1.116 3.853 1.00 97.94 259 PRO A C 1
ATOM 2056 O O . PRO A 1 259 ? -22.401 -1.925 4.082 1.00 97.94 259 PRO A O 1
ATOM 2059 N N . ILE A 1 260 ? -21.296 -0.589 2.648 1.00 96.56 260 ILE A N 1
ATOM 2060 C CA . ILE A 1 260 ? -22.105 -0.913 1.470 1.00 96.56 260 ILE A CA 1
ATOM 2061 C C . ILE A 1 260 ? -21.610 -2.189 0.787 1.00 96.56 260 ILE A C 1
ATOM 2063 O O . ILE A 1 260 ? -20.472 -2.612 0.986 1.00 96.56 260 ILE A O 1
ATOM 2067 N N . ALA A 1 261 ? -22.456 -2.787 -0.050 1.00 95.44 261 ALA A N 1
ATOM 2068 C CA . ALA A 1 261 ? -22.026 -3.868 -0.927 1.00 95.44 261 ALA A CA 1
ATOM 2069 C C . ALA A 1 261 ? -21.051 -3.342 -1.992 1.00 95.44 261 ALA A C 1
ATOM 2071 O O . ALA A 1 261 ? -21.353 -2.362 -2.676 1.00 95.44 261 ALA A O 1
ATOM 2072 N N . ARG A 1 262 ? -19.903 -4.010 -2.141 1.00 91.19 262 ARG A N 1
ATOM 2073 C CA . ARG A 1 262 ? -18.931 -3.767 -3.219 1.00 91.19 262 ARG A CA 1
ATOM 2074 C C . ARG A 1 262 ? -19.081 -4.773 -4.354 1.00 91.19 262 ARG A C 1
ATOM 2076 O O . ARG A 1 262 ? -18.981 -4.392 -5.516 1.00 91.19 262 ARG A O 1
ATOM 2083 N N . ASP A 1 263 ? -19.358 -6.032 -4.021 1.00 92.69 263 ASP A N 1
ATOM 2084 C CA . ASP A 1 263 ? -19.546 -7.117 -4.984 1.00 92.69 263 ASP A CA 1
ATOM 2085 C C . ASP A 1 263 ? -20.366 -8.279 -4.380 1.00 92.69 263 ASP A C 1
ATOM 2087 O O . ASP A 1 263 ? -21.009 -8.139 -3.337 1.00 92.69 263 ASP A O 1
ATOM 2091 N N . ASN A 1 264 ? -20.389 -9.424 -5.070 1.00 93.50 264 ASN A N 1
ATOM 2092 C CA . ASN A 1 264 ? -21.150 -10.610 -4.666 1.00 93.50 264 ASN A CA 1
ATOM 2093 C C . ASN A 1 264 ? -20.590 -11.317 -3.417 1.00 93.50 264 ASN A C 1
ATOM 2095 O O . ASN A 1 264 ? -21.324 -12.068 -2.779 1.00 93.50 264 ASN A O 1
ATOM 2099 N N . ILE A 1 265 ? -19.307 -11.128 -3.101 1.00 93.38 265 ILE A N 1
ATOM 2100 C CA . ILE A 1 265 ? -18.642 -11.683 -1.917 1.00 93.38 265 ILE A CA 1
ATOM 2101 C C . ILE A 1 265 ? -18.698 -10.647 -0.793 1.00 93.38 265 ILE A C 1
ATOM 2103 O O . ILE A 1 265 ? -19.201 -10.931 0.293 1.00 93.38 265 ILE A O 1
ATOM 2107 N N . GLU A 1 266 ? -18.253 -9.421 -1.061 1.00 94.56 266 GLU A N 1
ATOM 2108 C CA . GLU A 1 266 ? -18.330 -8.293 -0.139 1.00 94.56 266 GLU A CA 1
ATOM 2109 C C . GLU A 1 266 ? -19.678 -7.582 -0.254 1.00 94.56 266 GLU A C 1
ATOM 2111 O O . GLU A 1 266 ? -19.792 -6.455 -0.739 1.00 94.56 266 GLU A O 1
ATOM 2116 N N . SER A 1 267 ? -20.724 -8.245 0.242 1.00 94.62 267 SER A N 1
ATOM 2117 C CA . SER A 1 267 ? -22.107 -7.757 0.197 1.00 94.62 267 SER A CA 1
ATOM 2118 C C . SER A 1 267 ? -22.426 -6.630 1.199 1.00 94.62 267 SER A C 1
ATOM 2120 O O . SER A 1 267 ? -23.598 -6.313 1.404 1.00 94.62 267 SER A O 1
ATOM 2122 N N . GLY A 1 268 ? -21.418 -6.039 1.852 1.00 94.62 268 GLY A N 1
ATOM 2123 C CA . GLY A 1 268 ? -21.580 -4.979 2.854 1.00 94.62 268 GLY A CA 1
ATOM 2124 C C . GLY A 1 268 ? -22.191 -5.459 4.171 1.00 94.62 268 GLY A C 1
ATOM 2125 O O . GLY A 1 268 ? -22.422 -6.649 4.378 1.00 94.62 268 GLY A O 1
ATOM 2126 N N . GLY A 1 269 ? -22.463 -4.549 5.097 1.00 97.31 269 GLY A N 1
ATOM 2127 C CA . GLY A 1 269 ? -23.198 -4.891 6.312 1.00 97.31 269 GLY A CA 1
ATOM 2128 C C . GLY A 1 269 ? -22.373 -5.484 7.451 1.00 97.31 269 GLY A C 1
ATOM 2129 O O . GLY A 1 269 ? -22.971 -5.947 8.414 1.00 97.31 269 GLY A O 1
ATOM 2130 N N . LEU A 1 270 ? -21.039 -5.521 7.361 1.00 98.25 270 LEU A N 1
ATOM 2131 C CA . LEU A 1 270 ? -20.187 -6.072 8.419 1.00 98.25 270 LEU A CA 1
ATOM 2132 C C . LEU A 1 270 ? -19.172 -5.054 8.912 1.00 98.25 270 LEU A C 1
ATOM 2134 O O . LEU A 1 270 ? -18.515 -4.386 8.118 1.00 98.25 270 LEU A O 1
ATOM 2138 N N . TYR A 1 271 ? -19.003 -4.982 10.225 1.00 98.44 271 TYR A N 1
ATOM 2139 C CA . TYR A 1 271 ? -17.986 -4.156 10.856 1.00 98.44 271 TYR A CA 1
ATOM 2140 C C . TYR A 1 271 ? -17.358 -4.863 12.057 1.00 98.44 271 TYR A C 1
ATOM 2142 O O . TYR A 1 271 ? -17.898 -5.827 12.597 1.00 98.44 271 TYR A O 1
ATOM 2150 N N . SER A 1 272 ? -16.219 -4.341 12.488 1.00 98.25 272 SER A N 1
ATOM 2151 C CA . SER A 1 272 ? -15.444 -4.782 13.639 1.00 98.25 272 SER A CA 1
ATOM 2152 C C . SER A 1 272 ? -15.163 -3.614 14.571 1.00 98.25 272 SER A C 1
ATOM 2154 O O . SER A 1 272 ? -15.227 -2.442 14.190 1.00 98.25 272 SER A O 1
ATOM 2156 N N . ILE A 1 273 ? -14.851 -3.951 15.817 1.00 98.50 273 ILE A N 1
ATOM 2157 C CA . ILE A 1 273 ? -14.461 -3.004 16.855 1.00 98.50 273 ILE A CA 1
ATOM 2158 C C . ILE A 1 273 ? -13.069 -3.400 17.316 1.00 98.50 273 ILE A C 1
ATOM 2160 O O . ILE A 1 273 ? -12.870 -4.504 17.825 1.00 98.50 273 ILE A O 1
ATOM 2164 N N . LEU A 1 274 ? -12.121 -2.488 17.144 1.00 98.25 274 LEU A N 1
ATOM 2165 C CA . LEU A 1 274 ? -10.766 -2.610 17.649 1.00 98.25 274 LEU A CA 1
ATOM 2166 C C . LEU A 1 274 ? -10.564 -1.630 18.800 1.00 98.25 274 LEU A C 1
ATOM 2168 O O . LEU A 1 274 ? -11.132 -0.535 18.806 1.00 98.25 274 LEU A O 1
ATOM 2172 N N . VAL A 1 275 ? -9.723 -2.010 19.754 1.00 97.12 275 VAL A N 1
ATOM 2173 C CA . VAL A 1 275 ? -9.370 -1.177 20.902 1.00 97.12 275 VAL A CA 1
ATOM 2174 C C . VAL A 1 275 ? -7.871 -1.126 21.119 1.00 97.12 275 VAL A C 1
ATOM 2176 O O . VAL A 1 275 ? -7.157 -2.086 20.845 1.00 97.12 275 VAL A O 1
ATOM 2179 N N . ALA A 1 276 ? -7.400 -0.007 21.646 1.00 95.81 276 ALA A N 1
ATOM 2180 C CA . ALA A 1 276 ? -6.041 0.137 22.137 1.00 95.81 276 ALA A CA 1
ATOM 2181 C C . ALA A 1 276 ? -6.032 1.126 23.309 1.00 95.81 276 ALA A C 1
ATOM 2183 O O . ALA A 1 276 ? -6.861 2.043 23.320 1.00 95.81 276 ALA A O 1
ATOM 2184 N N . PRO A 1 277 ? -5.093 1.025 24.264 1.00 94.06 277 PRO A N 1
ATOM 2185 C CA . PRO A 1 277 ? -4.890 2.109 25.218 1.00 94.06 277 PRO A CA 1
ATOM 2186 C C . PRO A 1 277 ? -4.599 3.399 24.443 1.00 94.06 277 PRO A C 1
ATOM 2188 O O . PRO A 1 277 ? -3.864 3.368 23.453 1.00 94.06 277 PRO A O 1
ATOM 2191 N N . THR A 1 278 ? -5.178 4.541 24.815 1.00 93.81 278 THR A N 1
ATOM 2192 C CA . THR A 1 278 ? -4.898 5.776 24.057 1.00 93.81 278 THR A CA 1
ATOM 2193 C C . THR A 1 278 ? -3.428 6.161 24.182 1.00 93.81 278 THR A C 1
ATOM 2195 O O . THR A 1 278 ? -2.831 6.554 23.181 1.00 93.81 278 THR A O 1
ATOM 2198 N N . PHE A 1 279 ? -2.834 5.972 25.362 1.00 91.31 279 PHE A N 1
ATOM 2199 C CA . PHE A 1 279 ? -1.410 6.174 25.604 1.00 91.31 279 PHE A CA 1
ATOM 2200 C C . PHE A 1 279 ? -0.692 4.834 25.738 1.00 91.31 279 PHE A C 1
ATOM 2202 O O . PHE A 1 279 ? -1.182 3.934 26.407 1.00 91.31 279 PHE A O 1
ATOM 2209 N N . ILE A 1 280 ? 0.448 4.676 25.067 1.00 85.88 280 ILE A N 1
ATOM 2210 C CA . ILE A 1 280 ? 1.153 3.387 24.955 1.00 85.88 280 ILE A CA 1
ATOM 2211 C C . ILE A 1 280 ? 1.672 2.850 26.301 1.00 85.88 280 ILE A C 1
ATOM 2213 O O . ILE A 1 280 ? 1.927 1.657 26.430 1.00 85.88 280 ILE A O 1
ATOM 2217 N N . GLU A 1 281 ? 1.830 3.721 27.294 1.00 85.94 281 GLU A N 1
ATOM 2218 C CA . GLU A 1 281 ? 2.234 3.367 28.653 1.00 85.94 281 GLU A CA 1
ATOM 2219 C C . GLU A 1 281 ? 1.104 2.716 29.466 1.00 85.94 281 GLU A C 1
ATOM 2221 O O . GLU A 1 281 ? 1.377 2.095 30.495 1.00 85.94 281 GLU A O 1
ATOM 2226 N N . ASP A 1 282 ? -0.145 2.857 29.016 1.00 88.06 282 ASP A N 1
ATOM 2227 C CA . ASP A 1 282 ? -1.319 2.334 29.703 1.00 88.06 282 ASP A CA 1
ATOM 2228 C C . ASP A 1 282 ? -1.572 0.857 29.348 1.00 88.06 282 ASP A C 1
ATOM 2230 O O . ASP A 1 282 ? -1.259 0.378 28.253 1.00 88.06 282 ASP A O 1
ATOM 2234 N N . GLU A 1 283 ? -2.209 0.122 30.262 1.00 88.38 283 GLU A N 1
ATOM 2235 C CA . GLU A 1 283 ? -2.598 -1.265 30.007 1.00 88.38 283 GLU A CA 1
ATOM 2236 C C . GLU A 1 283 ? -3.769 -1.355 29.018 1.00 88.38 283 GLU A C 1
ATOM 2238 O O . GLU A 1 283 ? -4.651 -0.491 28.959 1.00 88.38 283 GLU A O 1
ATOM 2243 N N . LEU A 1 284 ? -3.814 -2.435 28.237 1.00 89.31 284 LEU A N 1
ATOM 2244 C CA . LEU A 1 284 ? -4.947 -2.701 27.358 1.00 89.31 284 LEU A CA 1
ATOM 2245 C C . LEU A 1 284 ? -6.190 -3.054 28.173 1.00 89.31 284 LEU A C 1
ATOM 2247 O O . LEU A 1 284 ? -6.188 -4.006 28.951 1.00 89.31 284 LEU A O 1
ATOM 2251 N N . VAL A 1 285 ? -7.279 -2.337 27.903 1.00 91.00 285 VAL A N 1
ATOM 2252 C CA . VAL A 1 285 ? -8.597 -2.594 28.482 1.00 91.00 285 VAL A CA 1
ATOM 2253 C C . VAL A 1 285 ? -9.637 -2.629 27.365 1.00 91.00 285 VAL A C 1
ATOM 2255 O O . VAL A 1 285 ? -9.666 -1.753 26.501 1.00 91.00 285 VAL A O 1
ATOM 2258 N N . PHE A 1 286 ? -10.500 -3.644 27.388 1.00 93.62 286 PHE A N 1
ATOM 2259 C CA . PHE A 1 286 ? -11.674 -3.718 26.520 1.00 93.62 286 PHE A CA 1
ATOM 2260 C C . PHE A 1 286 ? -12.802 -2.832 27.065 1.00 93.62 286 PHE A C 1
ATOM 2262 O O . PHE A 1 286 ? -12.985 -2.703 28.275 1.00 93.62 286 PHE A O 1
ATOM 2269 N N . VAL A 1 287 ? -13.576 -2.225 26.169 1.00 94.31 287 VAL A N 1
ATOM 2270 C CA . VAL A 1 287 ? -14.683 -1.324 26.512 1.00 94.31 287 VAL A CA 1
ATOM 2271 C C . VAL A 1 287 ? -16.015 -2.062 26.524 1.00 94.31 287 VAL A C 1
ATOM 2273 O O . VAL A 1 287 ? -16.256 -2.978 25.736 1.00 94.31 287 VAL A O 1
ATOM 2276 N N . ASN A 1 288 ? -16.935 -1.601 27.365 1.00 95.00 288 ASN A N 1
ATOM 2277 C CA . ASN A 1 288 ? -18.323 -2.035 27.299 1.00 95.00 288 ASN A CA 1
ATOM 2278 C C . ASN A 1 288 ? -19.067 -1.285 26.194 1.00 95.00 288 ASN A C 1
ATOM 2280 O O . ASN A 1 288 ? -18.756 -0.129 25.907 1.00 95.00 288 ASN A O 1
ATOM 2284 N N . ILE A 1 289 ? -20.077 -1.932 25.610 1.00 96.69 289 ILE A N 1
ATOM 2285 C CA . ILE A 1 289 ? -20.834 -1.413 24.466 1.00 96.69 289 ILE A CA 1
ATOM 2286 C C . ILE A 1 289 ? -22.326 -1.361 24.808 1.00 96.69 289 ILE A C 1
ATOM 2288 O O . ILE A 1 289 ? -22.888 -2.324 25.330 1.00 96.69 289 ILE A O 1
ATOM 2292 N N . VAL A 1 290 ? -22.984 -0.257 24.463 1.00 95.81 290 VAL A N 1
ATOM 2293 C CA . VAL A 1 290 ? -24.446 -0.110 24.427 1.00 95.81 290 VAL A CA 1
ATOM 2294 C C . VAL A 1 290 ? -24.889 0.318 23.029 1.00 95.81 290 VAL A C 1
ATOM 2296 O O . VAL A 1 290 ? -24.185 1.075 22.362 1.00 95.81 290 VAL A O 1
ATOM 2299 N N . LYS A 1 291 ? -26.036 -0.194 22.578 1.00 88.00 291 LYS A N 1
ATOM 2300 C CA . LYS A 1 291 ? -26.694 0.231 21.335 1.00 88.00 291 LYS A CA 1
ATOM 2301 C C . LYS A 1 291 ? -27.716 1.321 21.637 1.00 88.00 291 LYS A C 1
ATOM 2303 O O . LYS A 1 291 ? -28.363 1.212 22.705 1.00 88.00 291 LYS A O 1
#

pLDDT: mean 90.98, std 7.7, range [51.06, 98.5]

InterPro domains:
  IPR001695 Lysyl oxidase [PF01186] (12-114)

Foldseek 3Di:
DVVPVVQVVQQQWDQDPFVRAIWRAQFKWWDFAPFTWFDRTHQAAFDAQQDDDPQFDPDDPRHDSVDHDYGPRTGDDDDPPDPRTGGPCPPPAWDWTKGKMAGSPVVLDAQADFDADPVRHFDWDWDPDAHPVRHTHIGTDHPHDVCSRVPRMDIDTDTDHPPDDQQDAADPPQDFAQQDRYNKDFPFWKDFDDAQDKDKKFKEDDPDDFFQKKKKFKAFHFQVSPTGPSDHSVRTQDIDIYGNVADPVRGTMDMGTFHDAPDPRRRTGIMTMMMGRNGSNTDDDDIDMDD

Secondary structure (DSSP, 8-state):
-TT-HHHHHTT-EEEETTTTEEEESSSEEEEETTEEEE---B-----EE---STTS-S--S-SSTTS----TTEE----TT-TT-EE--TTPPSEEEEEEEEESTTS-S-SEEE-B-TTSPBPEEEEEEE-TTS-EEEEE-EEEPTTTTTTSEEEEEEEEPTT--TTTSPP-S---STT-SSS-EEEEEEEE--TTSEEEEEEE--S-SS-SEEEEEEEEEETTTTEE----GGG-SEEEEEETT--SSS-EEEEEEPPPP-SSS--S-EEEEEEEESSTTSPP-PPEEE-